Protein AF-0000000086680816 (afdb_homodimer)

Organism: NCBI:txid175570

Structure (mmCIF, N/CA/C/O backbone):
data_AF-0000000086680816-model_v1
#
loop_
_entity.id
_entity.type
_entity.pdbx_description
1 polymer 'Glyoxalase/fosfomycin resistance/dioxygenase domain-containing protein'
#
loop_
_atom_site.group_PDB
_atom_site.id
_atom_site.type_symbol
_atom_site.label_atom_id
_atom_site.label_alt_id
_atom_site.label_comp_id
_atom_site.label_asym_id
_atom_site.label_entity_id
_atom_site.label_seq_id
_atom_site.pdbx_PDB_ins_code
_atom_site.Cartn_x
_atom_site.Cartn_y
_atom_site.Cartn_z
_atom_site.occupancy
_atom_site.B_iso_or_equiv
_atom_site.auth_seq_id
_atom_site.auth_comp_id
_atom_site.auth_asym_id
_atom_site.auth_atom_id
_atom_site.pdbx_PDB_model_num
ATOM 1 N N . MET A 1 1 ? 1.666 5.457 14.242 1 81 1 MET A N 1
ATOM 2 C CA . MET A 1 1 ? 0.583 5.047 13.359 1 81 1 MET A CA 1
ATOM 3 C C . MET A 1 1 ? 0.065 3.664 13.734 1 81 1 MET A C 1
ATOM 5 O O . MET A 1 1 ? 0.836 2.803 14.156 1 81 1 MET A O 1
ATOM 9 N N . LYS A 1 2 ? -1.249 3.51 13.719 1 89 2 LYS A N 1
ATOM 10 C CA . LYS A 1 2 ? -1.861 2.246 14.117 1 89 2 LYS A CA 1
ATOM 11 C C . LYS A 1 2 ? -1.812 1.229 12.984 1 89 2 LYS A C 1
ATOM 13 O O . LYS A 1 2 ? -1.184 0.176 13.109 1 89 2 LYS A O 1
ATOM 18 N N . THR A 1 3 ? -2.514 1.512 11.945 1 94.81 3 THR A N 1
ATOM 19 C CA . THR A 1 3 ? -2.664 0.58 10.836 1 94.81 3 THR A CA 1
ATOM 20 C C . THR A 1 3 ? -2.523 1.305 9.5 1 94.81 3 THR A C 1
ATOM 22 O O . THR A 1 3 ? -2.988 2.438 9.352 1 94.81 3 THR A O 1
ATOM 25 N N . LEU A 1 4 ? -1.84 0.69 8.562 1 97.94 4 LEU A N 1
ATOM 26 C CA . LEU A 1 4 ? -1.872 1.133 7.176 1 97.94 4 LEU A CA 1
ATOM 27 C C . LEU A 1 4 ? -3.037 0.495 6.426 1 97.94 4 LEU A C 1
ATOM 29 O O . LEU A 1 4 ? -3.135 -0.732 6.352 1 97.94 4 LEU A O 1
ATOM 33 N N . TRP A 1 5 ? -3.895 1.325 5.953 1 97.56 5 TRP A N 1
ATOM 34 C CA . TRP A 1 5 ? -5.059 0.868 5.203 1 97.56 5 TRP A CA 1
ATOM 35 C C . TRP A 1 5 ? -4.922 1.209 3.723 1 97.56 5 TRP A C 1
ATOM 37 O O . TRP A 1 5 ? -4.617 2.35 3.367 1 97.56 5 TRP A O 1
ATOM 47 N N . LEU A 1 6 ? -5.125 0.231 2.887 1 97.19 6 LEU A N 1
ATOM 48 C CA . LEU A 1 6 ? -5.141 0.429 1.441 1 97.19 6 LEU A CA 1
ATOM 49 C C . LEU A 1 6 ? -6.508 0.088 0.859 1 97.19 6 LEU A C 1
ATOM 51 O O . LEU A 1 6 ? -6.77 -1.065 0.508 1 97.19 6 LEU A O 1
ATOM 55 N N . PRO A 1 7 ? -7.34 1.068 0.689 1 95.81 7 PRO A N 1
ATOM 56 C CA . PRO A 1 7 ? -8.695 0.822 0.202 1 95.81 7 PRO A CA 1
ATOM 57 C C . PRO A 1 7 ? -8.789 0.822 -1.323 1 95.81 7 PRO A C 1
ATOM 59 O O . PRO A 1 7 ? -8.438 1.815 -1.965 1 95.81 7 PRO A O 1
ATOM 62 N N . TYR A 1 8 ? -9.195 -0.254 -1.895 1 94.38 8 TYR A N 1
ATOM 63 C CA . TYR A 1 8 ? -9.398 -0.385 -3.332 1 94.38 8 TYR A CA 1
ATOM 64 C C . TYR A 1 8 ? -10.883 -0.479 -3.664 1 94.38 8 TYR A C 1
ATOM 66 O O . TYR A 1 8 ? -11.633 -1.19 -2.992 1 94.38 8 TYR A O 1
ATOM 74 N N . VAL A 1 9 ? -11.258 0.235 -4.656 1 93.62 9 VAL A N 1
ATOM 75 C CA . VAL A 1 9 ? -12.594 0.034 -5.227 1 93.62 9 VAL A CA 1
ATOM 76 C C . VAL A 1 9 ? -12.531 -1.033 -6.312 1 93.62 9 VAL A C 1
ATOM 78 O O . VAL A 1 9 ? -11.727 -0.938 -7.242 1 93.62 9 VAL A O 1
ATOM 81 N N . VAL A 1 10 ? -13.352 -2.018 -6.199 1 94.5 10 VAL A N 1
ATOM 82 C CA . VAL A 1 10 ? -13.336 -3.129 -7.145 1 94.5 10 VAL A CA 1
ATOM 83 C C . VAL A 1 10 ? -14.703 -3.258 -7.809 1 94.5 10 VAL A C 1
ATOM 85 O O . VAL A 1 10 ? -15.711 -2.799 -7.266 1 94.5 10 VAL A O 1
ATOM 88 N N . THR A 1 11 ? -14.781 -3.896 -8.984 1 91.75 11 THR A N 1
ATOM 89 C CA . THR A 1 11 ? -16.031 -4.066 -9.711 1 91.75 11 THR A CA 1
ATOM 90 C C . THR A 1 11 ? -16.672 -5.41 -9.375 1 91.75 11 THR A C 1
ATOM 92 O O . THR A 1 11 ? -17.875 -5.602 -9.578 1 91.75 11 THR A O 1
ATOM 95 N N . ASP A 1 12 ? -15.906 -6.352 -8.914 1 94.31 12 ASP A N 1
ATOM 96 C CA . ASP A 1 12 ? -16.344 -7.684 -8.516 1 94.31 12 ASP A CA 1
ATOM 97 C C . ASP A 1 12 ? -15.648 -8.141 -7.238 1 94.31 12 ASP A C 1
ATOM 99 O O . ASP A 1 12 ? -14.539 -8.68 -7.293 1 94.31 12 ASP A O 1
ATOM 103 N N . LEU A 1 13 ? -16.328 -7.988 -6.133 1 96.44 13 LEU A N 1
ATOM 104 C CA . LEU A 1 13 ? -15.727 -8.25 -4.828 1 96.44 13 LEU A CA 1
ATOM 105 C C . LEU A 1 13 ? -15.359 -9.719 -4.68 1 96.44 13 LEU A C 1
ATOM 107 O O . LEU A 1 13 ? -14.289 -10.039 -4.16 1 96.44 13 LEU A O 1
ATOM 111 N N . ALA A 1 14 ? -16.234 -10.586 -5.09 1 97.19 14 ALA A N 1
ATOM 112 C CA . ALA A 1 14 ? -16 -12.023 -4.926 1 97.19 14 ALA A CA 1
ATOM 113 C C . ALA A 1 14 ? -14.719 -12.453 -5.625 1 97.19 14 ALA A C 1
ATOM 115 O O . ALA A 1 14 ? -13.891 -13.156 -5.039 1 97.19 14 ALA A O 1
ATOM 116 N N . THR A 1 15 ? -14.508 -11.992 -6.832 1 97.44 15 THR A N 1
ATOM 117 C CA . THR A 1 15 ? -13.32 -12.344 -7.605 1 97.44 15 THR A CA 1
ATOM 118 C C . THR A 1 15 ? -12.07 -11.719 -6.984 1 97.44 15 THR A C 1
ATOM 120 O O . THR A 1 15 ? -11.039 -12.383 -6.871 1 97.44 15 THR A O 1
ATOM 123 N N . ALA A 1 16 ? -12.211 -10.461 -6.613 1 97.62 16 ALA A N 1
ATOM 124 C CA . ALA A 1 16 ? -11.07 -9.773 -6.012 1 97.62 16 ALA A CA 1
ATOM 125 C C . ALA A 1 16 ? -10.656 -10.438 -4.703 1 97.62 16 ALA A C 1
ATOM 127 O O . ALA A 1 16 ? -9.469 -10.664 -4.469 1 97.62 16 ALA A O 1
ATOM 128 N N . ARG A 1 17 ? -11.617 -10.719 -3.889 1 98.25 17 ARG A N 1
ATOM 129 C CA . ARG A 1 17 ? -11.352 -11.383 -2.615 1 98.25 17 ARG A CA 1
ATOM 130 C C . ARG A 1 17 ? -10.695 -12.742 -2.83 1 98.25 17 ARG A C 1
ATOM 132 O O . ARG A 1 17 ? -9.719 -13.078 -2.154 1 98.25 17 ARG A O 1
ATOM 139 N N . SER A 1 18 ? -11.195 -13.531 -3.734 1 98.25 18 SER A N 1
ATOM 140 C CA . SER A 1 18 ? -10.672 -14.859 -4.027 1 98.25 18 SER A CA 1
ATOM 141 C C . SER A 1 18 ? -9.227 -14.789 -4.504 1 98.25 18 SER A C 1
ATOM 143 O O . SER A 1 18 ? -8.406 -15.648 -4.164 1 98.25 18 SER A O 1
ATOM 145 N N . PHE A 1 19 ? -8.953 -13.789 -5.254 1 98.25 19 PHE A N 1
ATOM 146 C CA . PHE A 1 19 ? -7.582 -13.609 -5.715 1 98.25 19 PHE A CA 1
ATOM 147 C C . PHE A 1 19 ? -6.625 -13.523 -4.531 1 98.25 19 PHE A C 1
ATOM 149 O O . PHE A 1 19 ? -5.617 -14.234 -4.492 1 98.25 19 PHE A O 1
ATOM 156 N N . TYR A 1 20 ? -6.926 -12.672 -3.619 1 98.31 20 TYR A N 1
ATOM 157 C CA . TYR A 1 20 ? -6.008 -12.422 -2.514 1 98.31 20 TYR A CA 1
ATOM 158 C C . TYR A 1 20 ? -6.02 -13.578 -1.521 1 98.31 20 TYR A C 1
ATOM 160 O O . TYR A 1 20 ? -4.98 -13.945 -0.966 1 98.31 20 TYR A O 1
ATOM 168 N N . THR A 1 21 ? -7.211 -14.195 -1.263 1 98.06 21 THR A N 1
ATOM 169 C CA . THR A 1 21 ? -7.293 -15.242 -0.25 1 98.06 21 THR A CA 1
ATOM 170 C C . THR A 1 21 ? -6.801 -16.578 -0.81 1 98.06 21 THR A C 1
ATOM 172 O O . THR A 1 21 ? -5.961 -17.234 -0.2 1 98.06 21 THR A O 1
ATOM 175 N N . ASP A 1 22 ? -7.219 -16.922 -1.985 1 97.12 22 ASP A N 1
ATOM 176 C CA . ASP A 1 22 ? -6.953 -18.25 -2.52 1 97.12 22 ASP A CA 1
ATOM 177 C C . ASP A 1 22 ? -5.598 -18.297 -3.219 1 97.12 22 ASP A C 1
ATOM 179 O O . ASP A 1 22 ? -4.871 -19.297 -3.111 1 97.12 22 ASP A O 1
ATOM 183 N N . HIS A 1 23 ? -5.254 -17.281 -3.938 1 95.62 23 HIS A N 1
ATOM 184 C CA . HIS A 1 23 ? -4.031 -17.312 -4.73 1 95.62 23 HIS A CA 1
ATOM 185 C C . HIS A 1 23 ? -2.85 -16.75 -3.949 1 95.62 23 HIS A C 1
ATOM 187 O O . HIS A 1 23 ? -1.722 -17.234 -4.09 1 95.62 23 HIS A O 1
ATOM 193 N N . ILE A 1 24 ? -3.1 -15.742 -3.211 1 96.12 24 ILE A N 1
ATOM 194 C CA . ILE A 1 24 ? -2.002 -15.102 -2.49 1 96.12 24 ILE A CA 1
ATOM 195 C C . ILE A 1 24 ? -1.938 -15.648 -1.063 1 96.12 24 ILE A C 1
ATOM 197 O O . ILE A 1 24 ? -0.869 -15.672 -0.451 1 96.12 24 ILE A O 1
ATOM 201 N N . GLY A 1 25 ? -3.107 -15.984 -0.486 1 96.38 25 GLY A N 1
ATOM 202 C CA . GLY A 1 25 ? -3.131 -16.609 0.826 1 96.38 25 GLY A CA 1
ATOM 203 C C . GLY A 1 25 ? -3.35 -15.625 1.956 1 96.38 25 GLY A C 1
ATOM 204 O O . GLY A 1 25 ? -2.953 -15.875 3.096 1 96.38 25 GLY A O 1
ATOM 205 N N . LEU A 1 26 ? -3.973 -14.516 1.694 1 97.88 26 LEU A N 1
ATOM 206 C CA . LEU A 1 26 ? -4.262 -13.57 2.764 1 97.88 26 LEU A CA 1
ATOM 207 C C . LEU A 1 26 ? -5.492 -13.992 3.555 1 97.88 26 LEU A C 1
ATOM 209 O O . LEU A 1 26 ? -6.371 -14.672 3.02 1 97.88 26 LEU A O 1
ATOM 213 N N . SER A 1 27 ? -5.508 -13.57 4.801 1 98 27 SER A N 1
ATOM 214 C CA . SER A 1 27 ? -6.66 -13.859 5.648 1 98 27 SER A CA 1
ATOM 215 C C . SER A 1 27 ? -7.645 -12.695 5.648 1 98 27 SER A C 1
ATOM 217 O O . SER A 1 27 ? -7.242 -11.531 5.762 1 98 27 SER A O 1
ATOM 219 N N . GLU A 1 28 ? -8.898 -12.992 5.527 1 98.38 28 GLU A N 1
ATOM 220 C CA . GLU A 1 28 ? -9.938 -11.984 5.707 1 98.38 28 GLU A CA 1
ATOM 221 C C . GLU A 1 28 ? -10.188 -11.711 7.188 1 98.38 28 GLU A C 1
ATOM 223 O O . GLU A 1 28 ? -10.445 -12.633 7.961 1 98.38 28 GLU A O 1
ATOM 228 N N . VAL A 1 29 ? -10.172 -10.477 7.594 1 98.25 29 VAL A N 1
ATOM 229 C CA . VAL A 1 29 ? -10.234 -10.164 9.016 1 98.25 29 VAL A CA 1
ATOM 230 C C . VAL A 1 29 ? -11.516 -9.391 9.32 1 98.25 29 VAL A C 1
ATOM 232 O O . VAL A 1 29 ? -11.891 -9.227 10.484 1 98.25 29 VAL A O 1
ATOM 235 N N . ASP A 1 30 ? -12.195 -8.844 8.336 1 97.5 30 ASP A N 1
ATOM 236 C CA . ASP A 1 30 ? -13.461 -8.125 8.484 1 97.5 30 ASP A CA 1
ATOM 237 C C . ASP A 1 30 ? -14.211 -8.047 7.152 1 97.5 30 ASP A C 1
ATOM 239 O O . ASP A 1 30 ? -13.641 -8.344 6.098 1 97.5 30 ASP A O 1
ATOM 243 N N . GLY A 1 31 ? -15.516 -7.719 7.176 1 97.31 31 GLY A N 1
ATOM 244 C CA . GLY A 1 31 ? -16.344 -7.539 5.996 1 97.31 31 GLY A CA 1
ATOM 245 C C . GLY A 1 31 ? -17.719 -6.977 6.312 1 97.31 31 GLY A C 1
ATOM 246 O O . GLY A 1 31 ? -18.109 -6.887 7.48 1 97.31 31 GLY A O 1
ATOM 247 N N . TRP A 1 32 ? -18.344 -6.539 5.305 1 95.62 32 TRP A N 1
ATOM 248 C CA . TRP A 1 32 ? -19.703 -6.035 5.449 1 95.62 32 TRP A CA 1
ATOM 249 C C . TRP A 1 32 ? -20.469 -6.172 4.145 1 95.62 32 TRP A C 1
ATOM 251 O O . TRP A 1 32 ? -19.875 -6.336 3.076 1 95.62 32 TRP A O 1
ATOM 261 N N . GLU A 1 33 ? -21.766 -6.262 4.219 1 94.25 33 GLU A N 1
ATOM 262 C CA . GLU A 1 33 ? -22.688 -6.258 3.088 1 94.25 33 GLU A CA 1
ATOM 263 C C . GLU A 1 33 ? -23.938 -5.434 3.395 1 94.25 33 GLU A C 1
ATOM 265 O O . GLU A 1 33 ? -24.641 -5.707 4.367 1 94.25 33 GLU A O 1
ATOM 270 N N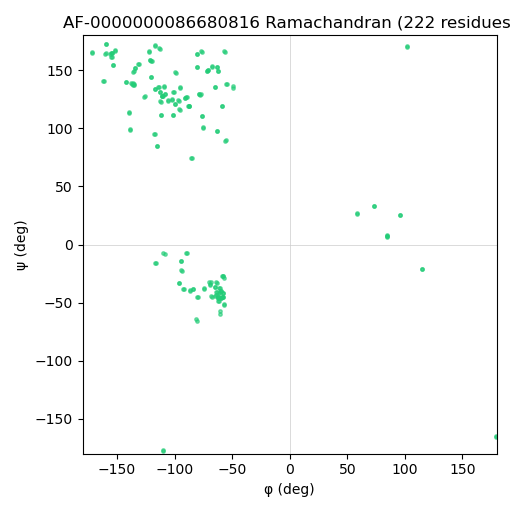 . HIS A 1 34 ? -24.047 -4.402 2.709 1 90.88 34 HIS A N 1
ATOM 271 C CA . HIS A 1 34 ? -25.266 -3.605 2.713 1 90.88 34 HIS A CA 1
ATOM 272 C C . HIS A 1 34 ? -25.844 -3.471 1.307 1 90.88 34 HIS A C 1
ATOM 274 O O . HIS A 1 34 ? -25.172 -3.797 0.323 1 90.88 34 HIS A O 1
ATOM 280 N N . PRO A 1 35 ? -27 -3.057 1.15 1 89.06 35 PRO A N 1
ATOM 281 C CA . PRO A 1 35 ? -27.641 -3.016 -0.169 1 89.06 35 PRO A CA 1
ATOM 282 C C . PRO A 1 35 ? -26.844 -2.191 -1.181 1 89.06 35 PRO A C 1
ATOM 284 O O . PRO A 1 35 ? -26.891 -2.475 -2.381 1 89.06 35 PRO A O 1
ATOM 287 N N . HIS A 1 36 ? -26.109 -1.229 -0.807 1 88.81 36 HIS A N 1
ATOM 288 C CA . HIS A 1 36 ? -25.469 -0.318 -1.754 1 88.81 36 HIS A CA 1
ATOM 289 C C . HIS A 1 36 ? -23.969 -0.546 -1.812 1 88.81 36 HIS A C 1
ATOM 291 O O . HIS A 1 36 ? -23.266 0.052 -2.641 1 88.81 36 H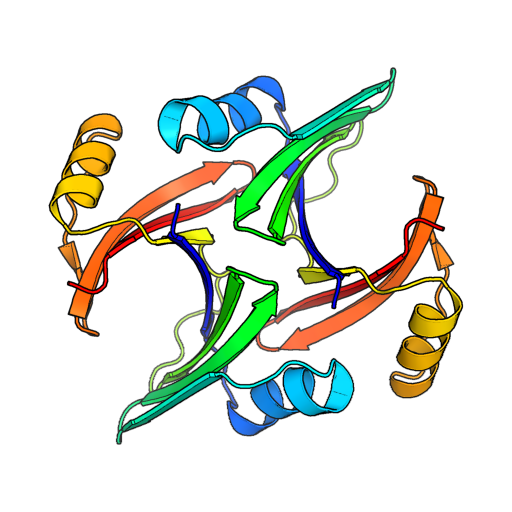IS A O 1
ATOM 297 N N . GLU A 1 37 ? -23.453 -1.387 -0.897 1 93.25 37 GLU A N 1
ATOM 298 C CA . GLU A 1 37 ? -22 -1.57 -0.847 1 93.25 37 GLU A CA 1
ATOM 299 C C . GLU A 1 37 ? -21.625 -2.842 -0.09 1 93.25 37 GLU A C 1
ATOM 301 O O . GLU A 1 37 ? -22.312 -3.223 0.865 1 93.25 37 GLU A O 1
ATOM 306 N N . ARG A 1 38 ? -20.719 -3.508 -0.51 1 95.88 38 ARG A N 1
ATOM 307 C CA . ARG A 1 38 ? -20.094 -4.594 0.246 1 95.88 38 ARG A CA 1
ATOM 308 C C . ARG A 1 38 ? -18.578 -4.48 0.232 1 95.88 38 ARG A C 1
ATOM 310 O O . ARG A 1 38 ? -18.016 -3.807 -0.631 1 95.88 38 ARG A O 1
ATOM 317 N N . GLY A 1 39 ? -17.984 -5.035 1.217 1 96.94 39 GLY A N 1
ATOM 318 C CA . GLY A 1 39 ? -16.547 -4.914 1.319 1 96.94 39 GLY A CA 1
ATOM 319 C C . GLY A 1 39 ? -15.906 -6.047 2.104 1 96.94 39 GLY A C 1
ATOM 320 O O . GLY A 1 39 ? -16.609 -6.832 2.752 1 96.94 39 GLY A O 1
ATOM 321 N N . SER A 1 40 ? -14.656 -6.219 1.937 1 98.25 40 SER A N 1
ATOM 322 C CA . SER A 1 40 ? -13.797 -7.18 2.615 1 98.25 40 SER A CA 1
ATOM 323 C C . SER A 1 40 ? -12.484 -6.535 3.059 1 98.25 40 SER A C 1
ATOM 325 O O . SER A 1 40 ? -11.906 -5.73 2.324 1 98.25 40 SER A O 1
ATOM 327 N N . VAL A 1 41 ? -12.047 -6.84 4.227 1 98.44 41 VAL A N 1
ATOM 328 C CA . VAL A 1 41 ? -10.758 -6.383 4.727 1 98.44 41 VAL A CA 1
ATOM 329 C C . VAL A 1 41 ? -9.812 -7.57 4.883 1 98.44 41 VAL A C 1
ATOM 331 O O . VAL A 1 41 ? -10.117 -8.531 5.594 1 98.44 41 VAL A O 1
ATOM 334 N N . LEU A 1 42 ? -8.703 -7.512 4.254 1 98.56 42 LEU A N 1
ATOM 335 C CA . LEU A 1 42 ? -7.719 -8.586 4.211 1 98.56 42 LEU A CA 1
ATOM 336 C C . LEU A 1 42 ? -6.43 -8.18 4.91 1 98.56 42 LEU A C 1
ATOM 338 O O . LEU A 1 42 ? -5.938 -7.066 4.715 1 98.56 42 LEU A O 1
ATOM 342 N N . ARG A 1 43 ? -5.871 -9.016 5.711 1 98.06 43 ARG A N 1
ATOM 343 C CA . ARG A 1 43 ? -4.586 -8.742 6.348 1 98.06 43 ARG A CA 1
ATOM 344 C C . ARG A 1 43 ? -3.438 -8.922 5.363 1 98.06 43 ARG A C 1
ATOM 346 O O . ARG A 1 43 ? -3.148 -10.039 4.934 1 98.06 43 ARG A O 1
ATOM 353 N N . ALA A 1 44 ? -2.852 -7.871 5.02 1 97.5 44 ALA A N 1
ATOM 354 C CA . ALA A 1 44 ? -1.704 -7.914 4.117 1 97.5 44 ALA A CA 1
ATOM 355 C C . ALA A 1 44 ? -0.415 -8.203 4.879 1 97.5 44 ALA A C 1
ATOM 357 O O . ALA A 1 44 ? 0.481 -8.875 4.371 1 97.5 44 ALA A O 1
ATOM 358 N N . ALA A 1 45 ? -0.266 -7.637 6.074 1 95.81 45 ALA A N 1
ATOM 359 C CA . ALA A 1 45 ? 0.81 -7.797 7.047 1 95.81 45 ALA A CA 1
ATOM 360 C C . ALA A 1 45 ? 0.356 -7.375 8.438 1 95.81 45 ALA A C 1
ATOM 362 O O . ALA A 1 45 ? -0.774 -6.914 8.617 1 95.81 45 ALA A O 1
ATOM 363 N N . GLU A 1 46 ? 1.265 -7.66 9.391 1 93.5 46 GLU A N 1
ATOM 364 C CA . GLU A 1 46 ? 0.94 -7.098 10.695 1 93.5 46 GLU A CA 1
ATOM 365 C C . GLU A 1 46 ? 0.811 -5.578 10.625 1 93.5 46 GLU A C 1
ATOM 367 O O . GLU A 1 46 ? 1.718 -4.895 10.148 1 93.5 46 GLU A O 1
ATOM 372 N N . GLY A 1 47 ? -0.353 -5.078 10.945 1 95.31 47 GLY A N 1
ATOM 373 C CA . GLY A 1 47 ? -0.586 -3.643 10.969 1 95.31 47 GLY A CA 1
ATOM 374 C C . GLY A 1 47 ? -0.947 -3.072 9.609 1 95.31 47 GLY A C 1
ATOM 375 O O . GLY A 1 47 ? -0.969 -1.854 9.43 1 95.31 47 GLY A O 1
ATOM 376 N N . ALA A 1 48 ? -1.181 -3.859 8.617 1 97.62 48 ALA A N 1
ATOM 377 C CA . ALA A 1 48 ? -1.551 -3.377 7.289 1 97.62 48 ALA A CA 1
ATOM 378 C C . ALA A 1 48 ? -2.684 -4.211 6.699 1 97.62 48 ALA A C 1
ATOM 380 O O . ALA A 1 48 ? -2.658 -5.441 6.766 1 97.62 48 ALA A O 1
ATOM 381 N N . VAL A 1 49 ? -3.621 -3.49 6.074 1 97.88 49 VAL A N 1
ATOM 382 C CA . VAL A 1 49 ? -4.754 -4.203 5.492 1 97.88 49 VAL A CA 1
ATOM 383 C C . VAL A 1 49 ? -5.051 -3.658 4.098 1 97.88 49 VAL A C 1
ATOM 385 O O . VAL A 1 49 ? -4.773 -2.49 3.811 1 97.88 49 VAL A O 1
ATOM 388 N N . ILE A 1 50 ? -5.531 -4.539 3.291 1 98 50 ILE A N 1
ATOM 389 C CA . ILE A 1 50 ? -6.164 -4.195 2.021 1 98 50 ILE A CA 1
ATOM 390 C C . ILE A 1 50 ? -7.68 -4.215 2.178 1 98 50 ILE A C 1
ATOM 392 O O . ILE A 1 50 ? -8.258 -5.215 2.613 1 98 50 ILE A O 1
ATOM 396 N N . GLU A 1 51 ? -8.273 -3.135 1.921 1 97.31 51 GLU A N 1
ATOM 397 C CA . GLU A 1 51 ? -9.734 -3.066 1.91 1 97.31 51 GLU A CA 1
ATOM 398 C C . GLU A 1 51 ? -10.273 -3.076 0.484 1 97.31 51 GLU A C 1
ATOM 400 O O . GLU A 1 51 ? -9.859 -2.27 -0.35 1 97.31 51 GLU A O 1
ATOM 405 N N . LEU A 1 52 ? -11.141 -4 0.209 1 96.69 52 LEU A N 1
ATOM 406 C CA . LEU A 1 52 ? -11.828 -4.105 -1.071 1 96.69 52 LEU A CA 1
ATOM 407 C C . LEU A 1 52 ? -13.281 -3.656 -0.941 1 96.69 52 LEU A C 1
ATOM 409 O O . LEU A 1 52 ? -14.016 -4.156 -0.086 1 96.69 52 LEU A O 1
ATOM 413 N N . VAL A 1 53 ? -13.695 -2.719 -1.717 1 95.12 53 VAL A N 1
ATOM 414 C CA . VAL A 1 53 ? -15.039 -2.174 -1.62 1 95.12 53 VAL A CA 1
ATOM 415 C C . VAL A 1 53 ? -15.727 -2.236 -2.984 1 95.12 53 VAL A C 1
ATOM 417 O O . VAL A 1 53 ? -15.172 -1.782 -3.986 1 95.12 53 VAL A O 1
ATOM 420 N N . GLU A 1 54 ? -16.828 -2.781 -3.053 1 94 54 GLU A N 1
ATOM 421 C CA . GLU A 1 54 ? -17.688 -2.811 -4.234 1 94 54 GLU A CA 1
ATOM 422 C C . GLU A 1 54 ? -18.953 -1.976 -4.02 1 94 54 GLU A C 1
ATOM 424 O O . GLU A 1 54 ? -19.734 -2.258 -3.121 1 94 54 GLU A O 1
ATOM 429 N N . GLY A 1 55 ? -19.016 -0.915 -4.73 1 87.38 55 GLY A N 1
ATOM 430 C CA . GLY A 1 55 ? -20.188 -0.06 -4.629 1 87.38 55 GLY A CA 1
ATOM 431 C C . GLY A 1 55 ? -21.016 -0.033 -5.898 1 87.38 55 GLY A C 1
ATOM 432 O O . GLY A 1 55 ? -20.641 -0.642 -6.902 1 87.38 55 GLY A O 1
ATOM 433 N N . ILE A 1 56 ? -22.156 0.496 -5.816 1 68.38 56 ILE A N 1
ATOM 434 C CA . ILE A 1 56 ? -23.094 0.603 -6.93 1 68.38 56 ILE A CA 1
ATOM 435 C C . ILE A 1 56 ? -22.562 1.591 -7.961 1 68.38 56 ILE A C 1
ATOM 437 O O . ILE A 1 56 ? -22.812 1.445 -9.156 1 68.38 56 ILE A O 1
ATOM 441 N N . GLN A 1 57 ? -21.859 2.641 -7.57 1 59.94 57 GLN A N 1
ATOM 442 C CA . GLN A 1 57 ? -21.328 3.557 -8.57 1 59.94 57 GLN A CA 1
ATOM 443 C C . GLN A 1 57 ? -19.797 3.549 -8.57 1 59.94 57 GLN A C 1
ATOM 445 O O . GLN A 1 57 ? -19.172 4.297 -7.812 1 59.94 57 GLN A O 1
ATOM 450 N N . PRO A 1 58 ? -19.297 2.549 -9.336 1 56.31 58 PRO A N 1
ATOM 451 C CA . PRO A 1 58 ? -17.828 2.482 -9.289 1 56.31 58 PRO A CA 1
ATOM 452 C C . PRO A 1 58 ? -17.172 3.738 -9.852 1 56.31 58 PRO A C 1
ATOM 454 O O . PRO A 1 58 ? -17.609 4.273 -10.875 1 56.31 58 PRO A O 1
ATOM 457 N N . GLY A 1 59 ? -16.75 4.719 -9.062 1 53.47 59 GLY A N 1
ATOM 458 C CA . GLY A 1 59 ? -15.953 5.801 -9.625 1 53.47 59 GLY A CA 1
ATOM 459 C C . GLY A 1 59 ? -14.703 5.32 -10.336 1 53.47 59 GLY A C 1
ATOM 460 O O . GLY A 1 59 ? -14.43 4.121 -10.383 1 53.47 59 GLY A O 1
ATOM 461 N N . PRO A 1 60 ? -14.086 6.223 -11.133 1 54.91 60 PRO A N 1
ATOM 462 C CA . PRO A 1 60 ? -12.875 5.848 -11.867 1 54.91 60 PRO A CA 1
ATOM 463 C C . PRO A 1 60 ? -11.828 5.176 -10.977 1 54.91 60 PRO A C 1
ATOM 465 O O . PRO A 1 60 ? -11.758 5.457 -9.781 1 54.91 60 PRO A O 1
ATOM 468 N N . ALA A 1 61 ? -11.312 4.141 -11.492 1 62.28 61 ALA A N 1
ATOM 469 C CA . ALA A 1 61 ? -10.242 3.4 -10.828 1 62.28 61 ALA A CA 1
ATOM 470 C C . ALA A 1 61 ? -9.062 4.312 -10.5 1 62.28 61 ALA A C 1
ATOM 472 O O . ALA A 1 61 ? -8.492 4.941 -11.398 1 62.28 61 ALA A O 1
ATOM 473 N N . ARG A 1 62 ? -9.016 4.918 -9.414 1 72.62 62 ARG A N 1
ATOM 474 C CA . ARG A 1 62 ? -7.816 5.625 -8.977 1 72.62 62 ARG A CA 1
ATOM 475 C C . ARG A 1 62 ? -7.023 4.785 -7.977 1 72.62 62 ARG A C 1
ATOM 477 O O . ARG A 1 62 ? -7.582 3.926 -7.297 1 72.62 62 ARG A O 1
ATOM 484 N N . PRO A 1 63 ? -5.738 4.977 -8.023 1 86.56 63 PRO A N 1
ATOM 485 C CA . PRO A 1 63 ? -4.965 4.285 -6.996 1 86.56 63 PRO A CA 1
ATOM 486 C C . PRO A 1 63 ? -5.445 4.605 -5.582 1 86.56 63 PRO A C 1
ATOM 488 O O . PRO A 1 63 ? -5.859 5.734 -5.309 1 86.56 63 PRO A O 1
ATOM 491 N N . PRO A 1 64 ? -5.484 3.621 -4.84 1 91.88 64 PRO A N 1
ATOM 492 C CA . PRO A 1 64 ? -5.918 3.875 -3.463 1 91.88 64 PRO A CA 1
ATOM 493 C C . PRO A 1 64 ? -4.977 4.809 -2.709 1 91.88 64 PRO A C 1
ATOM 495 O O . PRO A 1 64 ? -3.771 4.82 -2.973 1 91.88 64 PRO A O 1
ATOM 498 N N . PRO A 1 65 ? -5.531 5.559 -1.801 1 95.81 65 PRO A N 1
ATOM 499 C CA . PRO A 1 65 ? -4.641 6.309 -0.909 1 95.81 65 PRO A CA 1
ATOM 500 C C . PRO A 1 65 ? -3.854 5.402 0.035 1 95.81 65 PRO A C 1
ATOM 502 O O . PRO A 1 65 ? -4.285 4.285 0.33 1 95.81 65 PRO A O 1
ATOM 505 N N . LEU A 1 66 ? -2.682 5.891 0.458 1 97.62 66 LEU A N 1
ATOM 506 C CA . LEU A 1 66 ? -2.037 5.406 1.674 1 97.62 66 LEU A CA 1
ATOM 507 C C . LEU A 1 66 ? -2.727 5.961 2.914 1 97.62 66 LEU A C 1
ATOM 509 O O . LEU A 1 66 ? -2.484 7.105 3.305 1 97.62 66 LEU A O 1
ATOM 513 N N . ALA A 1 67 ? -3.535 5.176 3.51 1 98.06 67 ALA A N 1
ATOM 514 C CA . ALA A 1 67 ? -4.352 5.684 4.609 1 98.06 67 ALA A CA 1
ATOM 515 C C . ALA A 1 67 ? -3.771 5.27 5.961 1 98.06 67 ALA A C 1
ATOM 517 O O . ALA A 1 67 ? -3.809 4.09 6.32 1 98.06 67 ALA A O 1
ATOM 518 N N . PHE A 1 68 ? -3.275 6.203 6.68 1 98.44 68 PHE A N 1
ATOM 519 C CA . PHE A 1 68 ? -2.693 5.965 7.996 1 98.44 68 PHE A CA 1
ATOM 520 C C . PHE A 1 68 ? -3.715 6.227 9.094 1 98.44 68 PHE A C 1
ATOM 522 O O . PHE A 1 68 ? -4.172 7.355 9.266 1 98.44 68 PHE A O 1
ATOM 529 N N . GLU A 1 69 ? -4.031 5.219 9.781 1 97.81 69 GLU A N 1
ATOM 530 C CA . GLU A 1 69 ? -4.934 5.367 10.922 1 97.81 69 GLU A CA 1
ATOM 531 C C . GLU A 1 69 ? -4.199 5.926 12.141 1 97.81 69 GLU A C 1
ATOM 533 O O . GLU A 1 69 ? -3.127 5.438 12.5 1 97.81 69 GLU A O 1
ATOM 538 N N . VAL A 1 70 ? -4.773 6.961 12.711 1 97.31 70 VAL A N 1
ATOM 539 C CA . VAL A 1 70 ? -4.18 7.551 13.906 1 97.31 70 VAL A CA 1
ATOM 540 C C . VAL A 1 70 ? -5.145 7.414 15.086 1 97.31 70 VAL A C 1
ATOM 542 O O . VAL A 1 70 ? -6.273 6.953 14.914 1 97.31 70 VAL A O 1
ATOM 545 N N . ASP A 1 71 ? -4.641 7.742 16.25 1 95.12 71 ASP A N 1
ATOM 546 C CA . ASP A 1 71 ? -5.359 7.438 17.484 1 95.12 71 ASP A CA 1
ATOM 547 C C . ASP A 1 71 ? -6.371 8.531 17.812 1 95.12 71 ASP A C 1
ATOM 549 O O . ASP A 1 71 ? -6.145 9.344 18.719 1 95.12 71 ASP A O 1
ATOM 553 N N . GLY A 1 72 ? -7.477 8.617 17.141 1 97 72 GLY A N 1
ATOM 554 C CA . GLY A 1 72 ? -8.594 9.477 17.5 1 97 72 GLY A CA 1
ATOM 555 C C . GLY A 1 72 ? -8.656 10.75 16.672 1 97 72 GLY A C 1
ATOM 556 O O . GLY A 1 72 ? -7.695 11.094 15.977 1 97 72 GLY A O 1
ATOM 557 N N . GLU A 1 73 ? -9.75 11.469 16.812 1 97.69 73 GLU A N 1
ATOM 558 C CA . GLU A 1 73 ? -10.023 12.672 16.031 1 97.69 73 GLU A CA 1
ATOM 559 C C . GLU A 1 73 ? -9.07 13.805 16.406 1 97.69 73 GLU A C 1
ATOM 561 O O . GLU A 1 73 ? -8.711 14.625 15.562 1 97.69 73 GLU A O 1
ATOM 566 N N . SER A 1 74 ? -8.656 13.836 17.688 1 97.75 74 SER A N 1
ATOM 567 C CA . SER A 1 74 ? -7.719 14.867 18.109 1 97.75 74 SER A CA 1
ATOM 568 C C . SER A 1 74 ? -6.402 14.766 17.344 1 97.75 74 SER A C 1
ATOM 570 O O . SER A 1 74 ? -5.832 15.781 16.953 1 97.75 74 SER A O 1
ATOM 572 N N . ALA A 1 75 ? -5.926 13.57 17.156 1 97.69 75 ALA A N 1
ATOM 573 C CA . ALA A 1 75 ? -4.703 13.367 16.375 1 97.69 75 ALA A CA 1
ATOM 574 C C . ALA A 1 75 ? -4.895 13.805 14.93 1 97.69 75 ALA A C 1
ATOM 576 O O . ALA A 1 75 ? -4.02 14.445 14.352 1 97.69 75 ALA A O 1
ATOM 577 N N . VAL A 1 76 ? -6.062 13.484 14.383 1 98.38 76 VAL A N 1
ATOM 578 C CA . VAL A 1 76 ? -6.375 13.891 13.023 1 98.38 76 VAL A CA 1
ATOM 579 C C . VAL A 1 76 ? -6.305 15.414 12.906 1 98.38 76 VAL A C 1
ATOM 581 O O . VAL A 1 76 ? -5.688 15.945 11.984 1 98.38 76 VAL A O 1
ATOM 584 N N . ASN A 1 77 ? -6.883 16.062 13.875 1 98.12 77 ASN A N 1
ATOM 585 C CA . ASN A 1 77 ? -6.918 17.516 13.859 1 98.12 77 ASN A CA 1
ATOM 586 C C . ASN A 1 77 ? -5.52 18.125 13.977 1 98.12 77 ASN A C 1
ATOM 588 O O . ASN A 1 77 ? -5.223 19.141 13.359 1 98.12 77 ASN A O 1
ATOM 592 N N . THR A 1 78 ? -4.703 17.516 14.734 1 97.81 78 THR A N 1
ATOM 593 C CA . THR A 1 78 ? -3.326 17.969 14.867 1 97.81 78 THR A CA 1
ATOM 594 C C . THR A 1 78 ? -2.602 17.906 13.523 1 97.81 78 THR A C 1
ATOM 596 O O . THR A 1 78 ? -1.97 18.875 13.109 1 97.81 78 THR A O 1
ATOM 599 N N . PHE A 1 79 ? -2.727 16.797 12.867 1 97.81 79 PHE A N 1
ATOM 600 C CA . PHE A 1 79 ? -2.117 16.641 11.547 1 97.81 79 PHE A CA 1
ATOM 601 C C . PHE A 1 79 ? -2.701 17.641 10.562 1 97.81 79 PHE A C 1
ATOM 603 O O . PHE A 1 79 ? -1.965 18.266 9.789 1 97.81 79 PHE A O 1
ATOM 610 N N . ALA A 1 80 ? -4.02 17.766 10.594 1 98.25 80 ALA A N 1
ATOM 611 C CA . ALA A 1 80 ? -4.699 18.672 9.672 1 98.25 80 ALA A CA 1
ATOM 612 C C . ALA A 1 80 ? -4.188 20.094 9.82 1 98.25 80 ALA A C 1
ATOM 614 O O . ALA A 1 80 ? -4.004 20.812 8.828 1 98.25 80 ALA A O 1
ATOM 615 N N . GLY A 1 81 ? -4.008 20.469 11.078 1 97.62 81 GLY A N 1
ATOM 616 C CA . GLY A 1 81 ? -3.438 21.781 11.336 1 97.62 81 GLY A CA 1
ATOM 617 C C . GLY A 1 81 ? -2.057 21.953 10.734 1 97.62 81 GLY A C 1
ATOM 618 O O . GLY A 1 81 ? -1.751 23.016 10.18 1 97.62 81 GLY A O 1
ATOM 619 N N . ARG A 1 82 ? -1.226 20.953 10.797 1 96.44 82 ARG A N 1
ATOM 620 C CA . ARG A 1 82 ? 0.122 21 10.234 1 96.44 82 ARG A CA 1
ATOM 621 C C . ARG A 1 82 ? 0.081 21.156 8.719 1 96.44 82 ARG A C 1
ATOM 623 O O . ARG A 1 82 ? 0.95 21.812 8.141 1 96.44 82 ARG A O 1
ATOM 630 N N . PHE A 1 83 ? -0.933 20.594 8.109 1 97.12 83 PHE A N 1
ATOM 631 C CA . PHE A 1 83 ? -1.021 20.594 6.652 1 97.12 83 PHE A CA 1
ATOM 632 C C . PHE A 1 83 ? -1.854 21.781 6.16 1 97.12 83 PHE A C 1
ATOM 634 O O . PHE A 1 83 ? -1.875 22.062 4.961 1 97.12 83 PHE A O 1
ATOM 641 N N . GLY A 1 84 ? -2.543 22.359 7.09 1 97.69 84 GLY A N 1
ATOM 642 C CA . GLY A 1 84 ? -3.4 23.484 6.727 1 97.69 84 GLY A CA 1
ATOM 643 C C . GLY A 1 84 ? -4.645 23.047 5.969 1 97.69 84 GLY A C 1
ATOM 644 O O . GLY A 1 84 ? -5.062 23.719 5.023 1 97.69 84 GLY A O 1
ATOM 645 N N . VAL A 1 85 ? -5.188 21.938 6.23 1 97.94 85 VAL A N 1
ATOM 646 C CA . VAL A 1 85 ? -6.375 21.406 5.57 1 97.94 85 VAL A CA 1
ATOM 647 C C . VAL A 1 85 ? -7.48 21.172 6.598 1 97.94 85 VAL A C 1
ATOM 649 O O . VAL A 1 85 ? -7.211 21.062 7.793 1 97.94 85 VAL A O 1
ATOM 652 N N . ALA A 1 86 ? -8.734 21.125 6.195 1 97.88 86 ALA A N 1
ATOM 653 C CA . ALA A 1 86 ? -9.867 20.828 7.059 1 97.88 86 ALA A CA 1
ATOM 654 C C . ALA A 1 86 ? -10.258 19.344 6.961 1 97.88 86 ALA A C 1
ATOM 656 O O . ALA A 1 86 ? -10.531 18.844 5.867 1 97.88 86 ALA A O 1
ATOM 657 N N . PRO A 1 87 ? -10.281 18.703 8.094 1 98.44 87 PRO A N 1
ATOM 658 C CA . PRO A 1 87 ? -10.773 17.328 8.07 1 98.44 87 PRO A CA 1
ATOM 659 C C . PRO A 1 87 ? -12.297 17.25 7.98 1 98.44 87 PRO A C 1
ATOM 661 O O . PRO A 1 87 ? -12.984 18.25 8.141 1 98.44 87 PRO A O 1
ATOM 664 N N . HIS A 1 88 ? -12.781 16.094 7.676 1 98.25 88 HIS A N 1
ATOM 665 C CA . HIS A 1 88 ? -14.219 15.867 7.586 1 98.25 88 HIS A CA 1
ATOM 666 C C . HIS A 1 88 ? -14.57 14.422 7.906 1 98.25 88 HIS A C 1
ATOM 668 O O . HIS A 1 88 ? -13.68 13.57 8.023 1 98.25 88 HIS A O 1
ATOM 674 N N . ARG A 1 89 ? -15.859 14.156 8.109 1 97.38 89 ARG A N 1
ATOM 675 C CA . ARG A 1 89 ? -16.375 12.812 8.305 1 97.38 89 ARG A CA 1
ATOM 676 C C . ARG A 1 89 ? -16.781 12.18 6.984 1 97.38 89 ARG A C 1
ATOM 678 O O . ARG A 1 89 ? -17.578 12.758 6.238 1 97.38 89 ARG A O 1
ATOM 685 N N . TYR A 1 90 ? -16.297 11.031 6.672 1 93.19 90 TYR A N 1
ATOM 686 C CA . TYR A 1 90 ? -16.641 10.312 5.449 1 93.19 90 TYR A CA 1
ATOM 687 C C . TYR A 1 90 ? -17.969 9.578 5.59 1 93.19 90 TYR A C 1
ATOM 689 O O . TYR A 1 90 ? -18.453 9.367 6.707 1 93.19 90 TYR A O 1
ATOM 697 N N . PRO A 1 91 ? -18.562 9.156 4.531 1 84.31 91 PRO A N 1
ATOM 698 C CA . PRO A 1 91 ? -19.875 8.523 4.57 1 84.31 91 PRO A CA 1
ATOM 699 C C . PRO A 1 91 ? -19.906 7.277 5.453 1 84.31 91 PRO A C 1
ATOM 701 O O . PRO A 1 91 ? -20.922 6.98 6.078 1 84.31 91 PRO A O 1
ATOM 704 N N . ARG A 1 92 ? -18.844 6.652 5.609 1 84.62 92 ARG A N 1
ATOM 705 C CA . ARG A 1 92 ? -18.828 5.418 6.387 1 84.62 92 ARG A CA 1
ATOM 706 C C . ARG A 1 92 ? -18.562 5.699 7.859 1 84.62 92 ARG A C 1
ATOM 708 O O . ARG A 1 92 ? -18.484 4.773 8.672 1 84.62 92 ARG A O 1
ATOM 715 N N . GLY A 1 93 ? -18.25 6.938 8.164 1 91.62 93 GLY A N 1
ATOM 716 C CA . GLY A 1 93 ? -18.188 7.324 9.562 1 91.62 93 GLY A CA 1
ATOM 717 C C . GLY A 1 93 ? -16.781 7.707 10.008 1 91.62 93 GLY A C 1
ATOM 718 O O . GLY A 1 93 ? -16.609 8.375 11.031 1 91.62 93 GLY A O 1
ATOM 719 N N . HIS A 1 94 ? -15.781 7.297 9.336 1 95.12 94 HIS A N 1
ATOM 720 C CA . HIS A 1 94 ? -14.422 7.641 9.742 1 95.12 94 HIS A CA 1
ATOM 721 C C . HIS A 1 94 ? -14.133 9.117 9.5 1 95.12 94 HIS A C 1
ATOM 723 O O . HIS A 1 94 ? -14.766 9.75 8.656 1 95.12 94 HIS A O 1
ATOM 729 N N . TYR A 1 95 ? -13.281 9.695 10.297 1 98.25 95 TYR A N 1
ATOM 730 C CA . TYR A 1 95 ? -12.906 11.109 10.297 1 98.25 95 TYR A CA 1
ATOM 731 C C . TYR A 1 95 ? -11.469 11.289 9.82 1 98.25 95 TYR A C 1
ATOM 733 O O . TYR A 1 95 ? -10.562 10.578 10.258 1 98.25 95 TYR A O 1
ATOM 741 N N . GLY A 1 96 ? -11.32 12.148 8.852 1 98.5 96 GLY A N 1
ATOM 742 C CA . GLY A 1 96 ? -9.961 12.305 8.352 1 98.5 96 GLY A CA 1
ATOM 743 C C . GLY A 1 96 ? -9.859 13.305 7.219 1 98.5 96 GLY A C 1
ATOM 744 O O . GLY A 1 96 ? -10.734 14.156 7.055 1 98.5 96 GLY A O 1
ATOM 745 N N . PHE A 1 97 ? -8.719 13.328 6.465 1 98.38 97 PHE A N 1
ATOM 746 C CA . PHE A 1 97 ? -8.445 14.18 5.312 1 98.38 97 PHE A CA 1
ATOM 747 C C . PHE A 1 97 ? -7.398 13.539 4.406 1 98.38 97 PHE A C 1
ATOM 749 O O . PHE A 1 97 ? -6.734 12.57 4.797 1 98.38 97 PHE A O 1
ATOM 756 N N . GLU A 1 98 ? -7.328 14.062 3.23 1 98.06 98 GLU A N 1
ATOM 757 C CA . GLU A 1 98 ? -6.34 13.609 2.254 1 98.06 98 GLU A CA 1
ATOM 758 C C . GLU A 1 98 ? -5.43 14.75 1.818 1 98.06 98 GLU A C 1
ATOM 760 O O . GLU A 1 98 ? -5.867 15.898 1.733 1 98.06 98 GLU A O 1
ATOM 765 N N . VAL A 1 99 ? -4.176 14.445 1.59 1 97.81 99 VAL A N 1
ATOM 766 C CA . VAL A 1 99 ? -3.213 15.383 1.019 1 97.81 99 VAL A CA 1
ATOM 767 C C . VAL A 1 99 ? -2.408 14.688 -0.079 1 97.81 99 VAL A C 1
ATOM 769 O O . VAL A 1 99 ? -2.27 13.461 -0.076 1 97.81 99 VAL A O 1
ATOM 772 N N . PRO A 1 100 ? -1.917 15.461 -1.08 1 96.25 100 PRO A N 1
ATOM 773 C CA . PRO A 1 100 ? -0.991 14.859 -2.041 1 96.25 100 PRO A CA 1
ATOM 774 C C . PRO A 1 100 ? 0.325 14.422 -1.4 1 96.25 100 PRO A C 1
ATOM 776 O O . PRO A 1 100 ? 0.878 15.148 -0.568 1 96.25 100 PRO A O 1
ATOM 779 N N . GLY A 1 101 ? 0.771 13.234 -1.751 1 95.25 101 GLY A N 1
ATOM 780 C CA . GLY A 1 101 ? 2.062 12.719 -1.321 1 95.25 101 GLY A CA 1
ATOM 781 C C . GLY A 1 101 ? 3.072 12.625 -2.449 1 95.25 101 GLY A C 1
ATOM 782 O O . GLY A 1 101 ? 2.787 13.023 -3.58 1 95.25 101 GLY A O 1
ATOM 783 N N . PRO A 1 102 ? 4.148 12.156 -2.152 1 92.62 102 PRO A N 1
ATOM 784 C CA . PRO A 1 102 ? 5.195 12 -3.164 1 92.62 102 PRO A CA 1
ATOM 785 C C . PRO A 1 102 ? 4.809 11.031 -4.277 1 92.62 102 PRO A C 1
ATOM 787 O O . PRO A 1 102 ? 3.955 10.164 -4.074 1 92.62 102 PRO A O 1
ATOM 790 N N . ALA A 1 103 ? 5.395 11.25 -5.465 1 88.69 103 ALA A N 1
ATOM 791 C CA . ALA A 1 103 ? 5.266 10.352 -6.609 1 88.69 103 ALA A CA 1
ATOM 792 C C . ALA A 1 103 ? 3.803 10.18 -7.008 1 88.69 103 ALA A C 1
ATOM 794 O O . ALA A 1 103 ? 3.393 9.102 -7.438 1 88.69 103 ALA A O 1
ATOM 795 N N . GLY A 1 104 ? 3.008 11.18 -6.695 1 89.94 104 GLY A N 1
ATOM 796 C CA . GLY A 1 104 ? 1.615 11.133 -7.113 1 89.94 104 GLY A CA 1
ATOM 797 C C . GLY A 1 104 ? 0.728 10.359 -6.16 1 89.94 104 GLY A C 1
ATOM 798 O O . GLY A 1 104 ? -0.462 10.172 -6.422 1 89.94 104 GLY A O 1
ATOM 799 N N . ALA A 1 105 ? 1.244 9.992 -5.129 1 93.06 105 ALA A N 1
ATOM 800 C CA . ALA A 1 105 ? 0.45 9.281 -4.133 1 93.06 105 ALA A CA 1
ATOM 801 C C . ALA A 1 105 ? -0.537 10.219 -3.441 1 93.06 105 ALA A C 1
ATOM 803 O O . ALA A 1 105 ? -0.323 11.43 -3.398 1 93.06 105 ALA A O 1
ATOM 804 N N . THR A 1 106 ? -1.646 9.641 -3.057 1 96 106 THR A N 1
ATOM 805 C CA . THR A 1 106 ? -2.533 10.289 -2.102 1 96 106 THR A CA 1
ATOM 806 C C . THR A 1 106 ? -2.342 9.711 -0.703 1 96 106 THR A C 1
ATOM 808 O O . THR A 1 106 ? -2.256 8.492 -0.538 1 96 106 THR A O 1
ATOM 811 N N . VAL A 1 107 ? -2.197 10.586 0.223 1 97.94 107 VAL A N 1
ATOM 812 C CA . VAL A 1 107 ? -2.041 10.156 1.607 1 97.94 107 VAL A CA 1
ATOM 813 C C . VAL A 1 107 ? -3.262 10.57 2.422 1 97.94 107 VAL A C 1
ATOM 815 O O . VAL A 1 107 ? -3.711 11.719 2.332 1 97.94 107 VAL A O 1
ATOM 818 N N . MET A 1 108 ? -3.768 9.633 3.152 1 98.5 108 MET A N 1
ATOM 819 C CA . MET A 1 108 ? -4.898 9.922 4.031 1 98.5 108 MET A CA 1
ATOM 820 C C . MET A 1 108 ? -4.52 9.711 5.492 1 98.5 108 MET A C 1
ATOM 822 O O . MET A 1 108 ? -3.857 8.727 5.832 1 98.5 108 MET A O 1
ATOM 826 N N . ILE A 1 109 ? -4.883 10.641 6.316 1 98.56 109 ILE A N 1
ATOM 827 C CA . ILE A 1 109 ? -4.805 10.508 7.766 1 98.56 109 ILE A CA 1
ATOM 828 C C . ILE A 1 109 ? -6.215 10.43 8.352 1 98.56 109 ILE A C 1
ATOM 830 O O . ILE A 1 109 ? -7.059 11.281 8.062 1 98.56 109 ILE A O 1
ATOM 834 N N . TRP A 1 110 ? -6.418 9.383 9.172 1 98.44 110 TRP A N 1
ATOM 835 C CA . TRP A 1 110 ? -7.812 9.188 9.547 1 98.44 110 TRP A CA 1
ATOM 836 C C . TRP A 1 110 ? -7.914 8.453 10.883 1 98.44 110 TRP A C 1
ATOM 838 O O . TRP A 1 110 ? -6.918 7.945 11.398 1 98.44 110 TRP A O 1
ATOM 848 N N . SER A 1 111 ? -9.164 8.516 11.469 1 98.12 111 SER A N 1
ATOM 849 C CA . SER A 1 111 ? -9.516 7.746 12.656 1 98.12 111 SER A CA 1
ATOM 850 C C . SER A 1 111 ? -10.953 7.234 12.578 1 98.12 111 SER A C 1
ATOM 852 O O . SER A 1 111 ? -11.797 7.84 11.922 1 98.12 111 SER A O 1
ATOM 854 N N . GLU A 1 112 ? -11.281 5.965 13.016 1 90.5 112 GLU A N 1
ATOM 855 C CA . GLU A 1 112 ? -12.641 5.441 13.094 1 90.5 112 GLU A CA 1
ATOM 856 C C . GLU A 1 112 ? -13.5 6.273 14.039 1 90.5 112 GLU A C 1
ATOM 858 O O . GLU A 1 112 ? -14.656 6.574 13.734 1 90.5 112 GLU A O 1
ATOM 863 N N . ARG A 1 113 ? -13.289 6.473 15.281 1 78.12 113 ARG A N 1
ATOM 864 C CA . ARG A 1 113 ? -13.977 7.27 16.297 1 78.12 11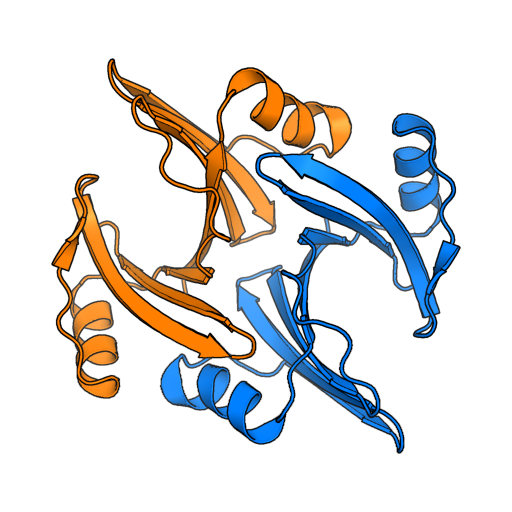3 ARG A CA 1
ATOM 865 C C . ARG A 1 113 ? -13 7.816 17.328 1 78.12 113 ARG A C 1
ATOM 867 O O . ARG A 1 113 ? -11.938 7.234 17.547 1 78.12 113 ARG A O 1
ATOM 874 N N . MET B 1 1 ? 2.895 -14.25 5.004 1 80.56 1 MET B N 1
ATOM 875 C CA . MET B 1 1 ? 3.621 -13.148 4.395 1 80.56 1 MET B CA 1
ATOM 876 C C . MET B 1 1 ? 4.453 -12.398 5.434 1 80.56 1 MET B C 1
ATOM 878 O O . MET B 1 1 ? 4.031 -12.258 6.582 1 80.56 1 MET B O 1
ATOM 882 N N . LYS B 1 2 ? 5.699 -12.055 5.07 1 88.81 2 LYS B N 1
ATOM 883 C CA . LYS B 1 2 ? 6.609 -11.406 6.008 1 88.81 2 LYS B CA 1
ATOM 884 C C . LYS B 1 2 ? 6.332 -9.906 6.094 1 88.81 2 LYS B C 1
ATOM 886 O O . LYS B 1 2 ? 5.996 -9.391 7.16 1 88.81 2 LYS B O 1
ATOM 891 N N . THR B 1 3 ? 6.535 -9.25 5.023 1 94.75 3 THR B N 1
ATOM 892 C CA . THR B 1 3 ? 6.434 -7.793 4.984 1 94.75 3 THR B CA 1
ATOM 893 C C . THR B 1 3 ? 5.711 -7.332 3.723 1 94.75 3 THR B C 1
ATOM 895 O O . THR B 1 3 ? 5.906 -7.902 2.648 1 94.75 3 THR B O 1
ATOM 898 N N . LEU B 1 4 ? 4.855 -6.352 3.855 1 97.94 4 LEU B N 1
ATOM 899 C CA . LEU B 1 4 ? 4.312 -5.641 2.703 1 97.94 4 LEU B CA 1
ATOM 900 C C . LEU B 1 4 ? 5.223 -4.484 2.305 1 97.94 4 LEU B C 1
ATOM 902 O O . LEU B 1 4 ? 5.484 -3.588 3.111 1 97.94 4 LEU B O 1
ATOM 906 N N . TRP B 1 5 ? 5.707 -4.559 1.123 1 97.56 5 TRP B N 1
ATOM 907 C CA . TRP B 1 5 ? 6.582 -3.521 0.589 1 97.56 5 TRP B CA 1
ATOM 908 C C . TRP B 1 5 ? 5.867 -2.703 -0.481 1 97.56 5 TRP B C 1
ATOM 910 O O . TRP B 1 5 ? 5.266 -3.262 -1.4 1 97.56 5 TRP B O 1
ATOM 920 N N . LEU B 1 6 ? 5.914 -1.415 -0.355 1 97.19 6 LEU B N 1
ATOM 921 C CA . LEU B 1 6 ? 5.379 -0.498 -1.354 1 97.19 6 LEU B CA 1
ATOM 922 C C . LEU B 1 6 ? 6.484 0.373 -1.942 1 97.19 6 LEU B C 1
ATOM 924 O O . LEU B 1 6 ? 6.785 1.444 -1.411 1 97.19 6 LEU B O 1
ATOM 928 N N . PRO B 1 7 ? 7.035 -0.026 -3.051 1 95.69 7 PRO B N 1
ATOM 929 C CA . PRO B 1 7 ? 8.156 0.71 -3.646 1 95.69 7 PRO B CA 1
ATOM 930 C C . PRO B 1 7 ? 7.691 1.824 -4.586 1 95.69 7 PRO B C 1
ATOM 932 O O . PRO B 1 7 ? 6.988 1.561 -5.562 1 95.69 7 PRO B O 1
ATOM 935 N N . TYR B 1 8 ? 8.031 3.021 -4.293 1 94.31 8 TYR B N 1
ATOM 936 C CA . TYR B 1 8 ? 7.73 4.18 -5.121 1 94.31 8 TYR B CA 1
ATOM 937 C C . TYR B 1 8 ? 8.992 4.723 -5.785 1 94.31 8 TYR B C 1
ATOM 939 O O . TYR B 1 8 ? 10.039 4.824 -5.148 1 94.31 8 TYR B O 1
ATOM 947 N N . VAL B 1 9 ? 8.852 5.035 -7.02 1 93.56 9 VAL B N 1
ATOM 948 C CA . VAL B 1 9 ? 9.906 5.797 -7.688 1 93.56 9 VAL B CA 1
ATOM 949 C C . VAL B 1 9 ? 9.633 7.293 -7.539 1 93.56 9 VAL B C 1
ATOM 951 O O . VAL B 1 9 ? 8.547 7.77 -7.863 1 93.56 9 VAL B O 1
ATOM 954 N N . VAL B 1 10 ? 10.594 7.992 -7.055 1 94.44 10 VAL B N 1
ATOM 955 C CA . VAL B 1 10 ? 10.422 9.422 -6.809 1 94.44 10 VAL B CA 1
ATOM 956 C C . VAL B 1 10 ? 11.469 10.211 -7.598 1 94.44 10 VAL B C 1
ATOM 958 O O . VAL B 1 10 ? 12.508 9.672 -7.977 1 94.44 10 VAL B O 1
ATOM 961 N N . THR B 1 11 ? 11.219 11.508 -7.852 1 91.62 11 THR B N 1
ATOM 962 C CA . THR B 1 11 ? 12.141 12.352 -8.602 1 91.62 11 THR B CA 1
ATOM 963 C C . THR B 1 11 ? 13.078 13.109 -7.664 1 91.62 11 THR B C 1
ATOM 965 O O . THR B 1 11 ? 14.141 13.562 -8.078 1 91.62 11 THR B O 1
ATOM 968 N N . ASP B 1 12 ? 12.688 13.281 -6.449 1 94.19 12 ASP B N 1
ATOM 969 C CA . ASP B 1 12 ? 13.461 13.953 -5.41 1 94.19 12 ASP B CA 1
ATOM 970 C C . ASP B 1 12 ? 13.344 13.219 -4.078 1 94.19 12 ASP B C 1
ATOM 972 O O . ASP B 1 12 ? 12.391 13.438 -3.322 1 94.19 12 ASP B O 1
ATOM 976 N N . LEU B 1 13 ? 14.344 12.438 -3.77 1 96.44 13 LEU B N 1
ATOM 977 C CA . LEU B 1 13 ? 14.305 11.57 -2.598 1 96.44 13 LEU B CA 1
ATOM 978 C C . LEU B 1 13 ? 14.25 12.391 -1.313 1 96.44 13 LEU B C 1
ATOM 980 O O . LEU B 1 13 ? 13.508 12.062 -0.389 1 96.44 13 LEU B O 1
ATOM 984 N N . ALA B 1 14 ? 15.062 13.414 -1.243 1 97.12 14 ALA B N 1
ATOM 985 C CA . ALA B 1 14 ? 15.141 14.219 -0.027 1 97.12 14 ALA B CA 1
ATOM 986 C C . ALA B 1 14 ? 13.773 14.805 0.328 1 97.12 14 ALA B C 1
ATOM 988 O O . ALA B 1 14 ? 13.336 14.719 1.479 1 97.12 14 ALA B O 1
ATOM 989 N N . THR B 1 15 ? 13.062 15.344 -0.638 1 97.44 15 THR B N 1
ATOM 990 C CA . THR B 1 15 ? 11.75 15.938 -0.423 1 97.44 15 THR B CA 1
ATOM 991 C C . THR B 1 15 ? 10.727 14.867 -0.057 1 97.44 15 THR B C 1
ATOM 993 O O . THR B 1 15 ? 9.922 15.062 0.859 1 97.44 15 THR B O 1
ATOM 996 N N . ALA B 1 16 ? 10.773 13.781 -0.792 1 97.56 16 ALA B N 1
ATOM 997 C CA . ALA B 1 16 ? 9.836 12.703 -0.526 1 97.56 16 ALA B CA 1
ATOM 998 C C . ALA B 1 16 ? 10.023 12.133 0.879 1 97.56 16 ALA B C 1
ATOM 1000 O O . ALA B 1 16 ? 9.055 11.922 1.607 1 97.56 16 ALA B O 1
ATOM 1001 N N . ARG B 1 17 ? 11.242 11.891 1.221 1 98.25 17 ARG B N 1
ATOM 1002 C CA . ARG B 1 17 ? 11.562 11.375 2.547 1 98.25 17 ARG B CA 1
ATOM 1003 C C . ARG B 1 17 ? 11.102 12.336 3.637 1 98.25 17 ARG B C 1
ATOM 1005 O O . ARG B 1 17 ? 10.5 11.914 4.629 1 98.25 17 ARG B O 1
ATOM 1012 N N . SER B 1 18 ? 11.375 13.609 3.49 1 98.25 18 SER B N 1
ATOM 1013 C CA . SER B 1 18 ? 11.008 14.625 4.469 1 98.25 18 SER B CA 1
ATOM 1014 C C . SER B 1 18 ? 9.492 14.688 4.652 1 98.25 18 SER B C 1
ATOM 1016 O O . SER B 1 18 ? 9.008 14.898 5.766 1 98.25 18 SER B O 1
ATOM 1018 N N . PHE B 1 19 ? 8.812 14.516 3.58 1 98.25 19 PHE B N 1
ATOM 1019 C CA . PHE B 1 19 ? 7.359 14.508 3.67 1 98.25 19 PHE B CA 1
ATOM 1020 C C . PHE B 1 19 ? 6.883 13.438 4.656 1 98.25 19 PHE B C 1
ATOM 1022 O O . PHE B 1 19 ? 6.09 13.727 5.555 1 98.25 19 PHE B O 1
ATOM 1029 N N . TYR B 1 20 ? 7.348 12.25 4.48 1 98.25 20 TYR B N 1
ATOM 1030 C CA . TYR B 1 20 ? 6.863 11.141 5.285 1 98.25 20 TYR B CA 1
ATOM 1031 C C . TYR B 1 20 ? 7.418 11.211 6.703 1 98.25 20 TYR B C 1
ATOM 1033 O O . TYR B 1 20 ? 6.723 10.891 7.668 1 98.25 20 TYR B O 1
ATOM 1041 N N . THR B 1 21 ? 8.711 11.625 6.867 1 98.06 21 THR B N 1
ATOM 1042 C CA . THR B 1 21 ? 9.32 11.617 8.195 1 98.06 21 THR B CA 1
ATOM 1043 C C . THR B 1 21 ? 8.883 12.836 9 1 98.06 21 THR B C 1
ATOM 1045 O O . THR B 1 21 ? 8.445 12.711 10.141 1 98.06 21 THR B O 1
ATOM 1048 N N . ASP B 1 22 ? 8.891 13.992 8.398 1 97.12 22 ASP B N 1
ATOM 1049 C CA . ASP B 1 22 ? 8.672 15.234 9.141 1 97.12 22 ASP B CA 1
ATOM 1050 C C . ASP B 1 22 ? 7.18 15.547 9.25 1 97.12 22 ASP B C 1
ATOM 1052 O O . ASP B 1 22 ? 6.715 16.031 10.289 1 97.12 22 ASP B O 1
ATOM 1056 N N . HIS B 1 23 ? 6.438 15.305 8.203 1 95.56 23 HIS B N 1
ATOM 1057 C CA . HIS B 1 23 ? 5.035 15.711 8.203 1 95.56 23 HIS B CA 1
ATOM 1058 C C . HIS B 1 23 ? 4.141 14.57 8.688 1 95.56 23 HIS B C 1
ATOM 1060 O O . HIS B 1 23 ? 3.131 14.805 9.352 1 95.56 23 HIS B O 1
ATOM 1066 N N . ILE B 1 24 ? 4.477 13.398 8.305 1 96.12 24 ILE B N 1
ATOM 1067 C CA . ILE B 1 24 ? 3.627 12.273 8.664 1 96.12 24 ILE B CA 1
ATOM 1068 C C . ILE B 1 24 ? 4.168 11.594 9.922 1 96.12 24 ILE B C 1
ATOM 1070 O O . ILE B 1 24 ? 3.408 10.992 10.688 1 96.12 24 ILE B O 1
ATOM 1074 N N . GLY B 1 25 ? 5.492 11.602 10.086 1 96.38 25 GLY B N 1
ATOM 1075 C CA . GLY B 1 25 ? 6.086 11.078 11.312 1 96.38 25 GLY B CA 1
ATOM 1076 C C . GLY B 1 25 ? 6.531 9.633 11.188 1 96.38 25 GLY B C 1
ATOM 1077 O O . GLY B 1 25 ? 6.613 8.922 12.188 1 96.38 25 GLY B O 1
ATOM 1078 N N . LEU B 1 26 ? 6.828 9.18 10.016 1 97.88 26 LEU B N 1
ATOM 1079 C CA . LEU B 1 26 ? 7.32 7.812 9.859 1 97.88 26 LEU B CA 1
ATOM 1080 C C . LEU B 1 26 ? 8.805 7.73 10.195 1 97.88 26 LEU B C 1
ATOM 1082 O O . LEU B 1 26 ? 9.531 8.719 10.062 1 97.88 26 LEU B O 1
ATOM 1086 N N . SER B 1 27 ? 9.211 6.547 10.625 1 98.06 27 SER B N 1
ATOM 1087 C CA . SER B 1 27 ? 10.617 6.316 10.914 1 98.06 27 SER B CA 1
ATOM 1088 C C . SER B 1 27 ? 11.336 5.695 9.719 1 98.06 27 SER B C 1
ATOM 1090 O O . SER B 1 27 ? 10.82 4.77 9.094 1 98.06 27 SER B O 1
ATOM 1092 N N . GLU B 1 28 ? 12.484 6.188 9.406 1 98.38 28 GLU B N 1
ATOM 1093 C CA . GLU B 1 28 ? 13.352 5.547 8.414 1 98.38 28 GLU B CA 1
ATOM 1094 C C . GLU B 1 28 ? 14.062 4.336 9.008 1 98.38 28 GLU B C 1
ATOM 1096 O O . GLU B 1 28 ? 14.727 4.441 10.039 1 98.38 28 GLU B O 1
ATOM 1101 N N . VAL B 1 29 ? 14.008 3.223 8.359 1 98.25 29 VAL B N 1
ATOM 1102 C CA . VAL B 1 29 ? 14.523 1.996 8.961 1 98.25 29 VAL B CA 1
ATOM 1103 C C . VAL B 1 29 ? 15.688 1.462 8.125 1 98.25 29 VAL B C 1
ATOM 1105 O O . VAL B 1 29 ? 16.422 0.571 8.562 1 98.25 29 VAL B O 1
ATOM 1108 N N . ASP B 1 30 ? 15.859 1.913 6.895 1 97.5 30 ASP B N 1
ATOM 1109 C CA . ASP B 1 30 ? 16.969 1.527 6.016 1 97.5 30 ASP B CA 1
ATOM 1110 C C . ASP B 1 30 ? 17.156 2.555 4.902 1 97.5 30 ASP B C 1
ATOM 1112 O O . ASP B 1 30 ? 16.312 3.426 4.695 1 97.5 30 ASP B O 1
ATOM 1116 N N . GLY B 1 31 ? 18.312 2.523 4.207 1 97.25 31 GLY B N 1
ATOM 1117 C CA . GLY B 1 31 ? 18.625 3.389 3.082 1 97.25 31 GLY B CA 1
ATOM 1118 C C . GLY B 1 31 ? 19.906 2.996 2.369 1 97.25 31 GLY B C 1
ATOM 1119 O O . GLY B 1 31 ? 20.672 2.148 2.854 1 97.25 31 GLY B O 1
ATOM 1120 N N . TRP B 1 32 ? 20.047 3.527 1.233 1 95.5 32 TRP B N 1
ATOM 1121 C CA . TRP B 1 32 ? 21.266 3.295 0.466 1 95.5 32 TRP B CA 1
ATOM 1122 C C . TRP B 1 32 ? 21.531 4.453 -0.488 1 95.5 32 TRP B C 1
ATOM 1124 O O . TRP B 1 32 ? 20.625 5.242 -0.789 1 95.5 32 TRP B O 1
ATOM 1134 N N . GLU B 1 33 ? 22.766 4.668 -0.851 1 94.12 33 GLU B N 1
ATOM 1135 C CA . GLU B 1 33 ? 23.203 5.629 -1.854 1 94.12 33 GLU B CA 1
ATOM 1136 C C . GLU B 1 33 ? 24.328 5.051 -2.717 1 94.12 33 GLU B C 1
ATOM 1138 O O . GLU B 1 33 ? 25.375 4.645 -2.199 1 94.12 33 GLU B O 1
ATOM 1143 N N . HIS B 1 34 ? 24 4.883 -3.902 1 90.69 34 HIS B N 1
ATOM 1144 C CA . HIS B 1 34 ? 24.984 4.535 -4.918 1 90.69 34 HIS B CA 1
ATOM 1145 C C . HIS B 1 34 ? 25 5.566 -6.043 1 90.69 34 HIS B C 1
ATOM 1147 O O . HIS B 1 34 ? 24.109 6.402 -6.141 1 90.69 34 HIS B O 1
ATOM 1153 N N . PRO B 1 35 ? 25.953 5.57 -6.863 1 89 35 PRO B N 1
ATOM 1154 C CA . PRO B 1 35 ? 26.062 6.602 -7.898 1 89 35 PRO B CA 1
ATOM 1155 C C . PRO B 1 35 ? 24.844 6.664 -8.805 1 89 35 PRO B C 1
ATOM 1157 O O . PRO B 1 35 ? 24.5 7.734 -9.312 1 89 35 PRO B O 1
ATOM 1160 N N . HIS B 1 36 ? 24.125 5.637 -9.008 1 88.75 36 HIS B N 1
ATOM 1161 C CA . HIS B 1 36 ? 23.047 5.621 -9.992 1 88.75 36 HIS B CA 1
ATOM 1162 C C . HIS B 1 36 ? 21.688 5.566 -9.32 1 88.75 36 HIS B C 1
ATOM 1164 O O . HIS B 1 36 ? 20.656 5.652 -9.992 1 88.75 36 HIS B O 1
ATOM 1170 N N . GLU B 1 37 ? 21.672 5.383 -7.992 1 93.12 37 GLU B N 1
ATOM 1171 C CA . GLU B 1 37 ? 20.391 5.23 -7.305 1 93.12 37 GLU B CA 1
ATOM 1172 C C . GLU B 1 37 ? 20.531 5.48 -5.809 1 93.12 37 GLU B C 1
ATOM 1174 O O . GLU B 1 37 ? 21.562 5.16 -5.215 1 93.12 37 GLU B O 1
ATOM 1179 N N . ARG B 1 38 ? 19.656 6.082 -5.25 1 95.81 38 ARG B N 1
ATOM 1180 C CA . ARG B 1 38 ? 19.531 6.164 -3.797 1 95.81 38 ARG B CA 1
ATOM 1181 C C . ARG B 1 38 ? 18.109 5.852 -3.342 1 95.81 38 ARG B C 1
ATOM 1183 O O . ARG B 1 38 ? 17.172 5.926 -4.133 1 95.81 38 ARG B O 1
ATOM 1190 N N . GLY B 1 39 ? 18.016 5.426 -2.145 1 96.88 39 GLY B N 1
ATOM 1191 C CA . GLY B 1 39 ? 16.703 5.039 -1.652 1 96.88 39 GLY B CA 1
ATOM 1192 C C . GLY B 1 39 ? 16.578 5.125 -0.143 1 96.88 39 GLY B C 1
ATOM 1193 O O . GLY B 1 39 ? 17.578 5.293 0.556 1 96.88 39 GLY B O 1
ATOM 1194 N N . SER B 1 40 ? 15.398 5.164 0.322 1 98.19 40 SER B N 1
ATOM 1195 C CA . SER B 1 40 ? 15.008 5.18 1.728 1 98.19 40 SER B CA 1
ATOM 1196 C C . SER B 1 40 ? 13.859 4.211 1.99 1 98.19 40 SER B C 1
ATOM 1198 O O . SER B 1 40 ? 12.93 4.109 1.186 1 98.19 40 SER B O 1
ATOM 1200 N N . VAL B 1 41 ? 13.93 3.488 3.064 1 98.38 41 VAL B N 1
ATOM 1201 C CA . VAL B 1 41 ? 12.844 2.607 3.492 1 98.38 41 VAL B CA 1
ATOM 1202 C C . VAL B 1 41 ? 12.227 3.143 4.781 1 98.38 41 VAL B C 1
ATOM 1204 O O . VAL B 1 41 ? 12.922 3.328 5.781 1 98.38 41 VAL B O 1
ATOM 1207 N N . LEU B 1 42 ? 10.969 3.389 4.762 1 98.56 42 LEU B N 1
ATOM 1208 C CA . LEU B 1 42 ? 10.227 3.986 5.867 1 98.56 42 LEU B CA 1
ATOM 1209 C C . LEU B 1 42 ? 9.227 2.994 6.449 1 98.56 42 LEU B C 1
ATOM 1211 O O . LEU B 1 42 ? 8.523 2.307 5.707 1 98.56 42 LEU B O 1
ATOM 1215 N N . ARG B 1 43 ? 9.141 2.891 7.73 1 98.06 43 ARG B N 1
ATOM 1216 C CA . ARG B 1 43 ? 8.141 2.037 8.367 1 98.06 43 ARG B CA 1
ATOM 1217 C C . ARG B 1 43 ? 6.762 2.684 8.328 1 98.06 43 ARG B C 1
ATOM 1219 O O . ARG B 1 43 ? 6.527 3.699 8.984 1 98.06 43 ARG B O 1
ATOM 1226 N N . ALA B 1 44 ? 5.93 2.129 7.574 1 97.5 44 ALA B N 1
ATOM 1227 C CA . ALA B 1 44 ? 4.559 2.625 7.484 1 97.5 44 ALA B CA 1
ATOM 1228 C C . ALA B 1 44 ? 3.689 2.051 8.602 1 97.5 44 ALA B C 1
ATOM 1230 O O . ALA B 1 44 ? 2.791 2.727 9.109 1 97.5 44 ALA B O 1
ATOM 1231 N N . ALA B 1 45 ? 3.891 0.795 8.945 1 95.88 45 ALA B N 1
ATOM 1232 C CA . ALA B 1 45 ? 3.275 0.023 10.023 1 95.88 45 ALA B CA 1
ATOM 1233 C C . ALA B 1 45 ? 4.129 -1.191 10.383 1 95.88 45 ALA B C 1
ATOM 1235 O O . ALA B 1 45 ? 5.152 -1.447 9.75 1 95.88 45 ALA B O 1
ATOM 1236 N N . GLU B 1 46 ? 3.678 -1.834 11.477 1 93.56 46 GLU B N 1
ATOM 1237 C CA . GLU B 1 46 ? 4.355 -3.102 11.727 1 93.56 46 GLU B CA 1
ATOM 1238 C C . GLU B 1 46 ? 4.203 -4.055 10.547 1 93.56 46 GLU B C 1
ATOM 1240 O O . GLU B 1 46 ? 3.086 -4.32 10.094 1 93.56 46 GLU B O 1
ATOM 1245 N N . GLY B 1 47 ? 5.305 -4.438 9.953 1 95.19 47 GLY B N 1
ATOM 1246 C CA . GLY B 1 47 ? 5.293 -5.383 8.852 1 95.19 47 GLY B CA 1
ATOM 1247 C C . GLY B 1 47 ? 5.043 -4.727 7.504 1 95.19 47 GLY B C 1
ATOM 1248 O O . GLY B 1 47 ? 4.801 -5.41 6.508 1 95.19 47 GLY B O 1
ATOM 1249 N N . ALA B 1 48 ? 5.016 -3.439 7.402 1 97.62 48 ALA B N 1
ATOM 1250 C CA . ALA B 1 48 ? 4.801 -2.74 6.137 1 97.62 48 ALA B CA 1
ATOM 1251 C C . ALA B 1 48 ? 5.77 -1.57 5.984 1 97.62 48 ALA B C 1
ATOM 1253 O O . ALA B 1 48 ? 5.969 -0.797 6.926 1 97.62 48 ALA B O 1
ATOM 1254 N N . VAL B 1 49 ? 6.297 -1.459 4.766 1 97.88 49 VAL B N 1
ATOM 1255 C CA . VAL B 1 49 ? 7.246 -0.377 4.531 1 97.88 49 VAL B CA 1
ATOM 1256 C C . VAL B 1 49 ? 6.93 0.313 3.207 1 97.88 49 VAL B C 1
ATOM 1258 O O . VAL B 1 49 ? 6.383 -0.306 2.293 1 97.88 49 VAL B O 1
ATOM 1261 N N . ILE B 1 50 ? 7.227 1.566 3.189 1 97.94 50 ILE B N 1
ATOM 1262 C CA . ILE B 1 50 ? 7.297 2.354 1.963 1 97.94 50 ILE B CA 1
ATOM 1263 C C . ILE B 1 50 ? 8.75 2.498 1.524 1 97.94 50 ILE B C 1
ATOM 1265 O O . ILE B 1 50 ? 9.602 2.947 2.299 1 97.94 50 ILE B O 1
ATOM 1269 N N . GLU B 1 51 ? 9.023 2.059 0.382 1 97.25 51 GLU B N 1
ATOM 1270 C CA . GLU B 1 51 ? 10.352 2.256 -0.198 1 97.25 51 GLU B CA 1
ATOM 1271 C C . GLU B 1 51 ? 10.336 3.381 -1.23 1 97.25 51 GLU B C 1
ATOM 1273 O O . GLU B 1 51 ? 9.523 3.375 -2.152 1 97.25 51 GLU B O 1
ATOM 1278 N N . LEU B 1 52 ? 11.18 4.34 -1.035 1 96.69 52 LEU B N 1
ATOM 1279 C CA . LEU B 1 52 ? 11.375 5.449 -1.965 1 96.69 52 LEU B CA 1
ATOM 1280 C C . LEU B 1 52 ? 12.68 5.297 -2.73 1 96.69 52 LEU B C 1
ATOM 1282 O O . LEU B 1 52 ? 13.742 5.137 -2.125 1 96.69 52 LEU B O 1
ATOM 1286 N N . VAL B 1 53 ? 12.641 5.289 -4.008 1 95 53 VAL B N 1
ATOM 1287 C CA . VAL B 1 53 ? 13.828 5.074 -4.828 1 95 53 VAL B CA 1
ATOM 1288 C C . VAL B 1 53 ? 13.977 6.219 -5.832 1 95 53 VAL B C 1
ATOM 1290 O O . VAL B 1 53 ? 13.031 6.547 -6.551 1 95 53 VAL B O 1
ATOM 1293 N N . GLU B 1 54 ? 15.047 6.805 -5.883 1 93.88 54 GLU B N 1
ATOM 1294 C CA . GLU B 1 54 ? 15.414 7.816 -6.867 1 93.88 54 GLU B CA 1
ATOM 1295 C C . GLU B 1 54 ? 16.516 7.309 -7.797 1 93.88 54 GLU B C 1
ATOM 1297 O O . GLU B 1 54 ? 17.609 6.98 -7.348 1 93.88 54 GLU B O 1
ATOM 1302 N N . GLY B 1 55 ? 16.141 7.117 -8.992 1 87.19 55 GLY B N 1
ATOM 1303 C CA . GLY B 1 55 ? 17.125 6.656 -9.969 1 87.19 55 GLY B CA 1
ATOM 1304 C C . GLY B 1 55 ? 17.422 7.688 -11.039 1 87.19 55 GLY B C 1
ATOM 1305 O O . GLY B 1 55 ? 16.812 8.758 -11.062 1 87.19 55 GLY B O 1
ATOM 1306 N N . ILE B 1 56 ? 18.422 7.449 -11.797 1 68.19 56 ILE B N 1
ATOM 1307 C CA . ILE B 1 56 ? 18.859 8.328 -12.875 1 68.19 56 ILE B CA 1
ATOM 1308 C C . ILE B 1 56 ? 17.828 8.32 -14.008 1 68.19 56 ILE B C 1
ATOM 1310 O O . ILE B 1 56 ? 17.641 9.32 -14.703 1 68.19 56 ILE B O 1
ATOM 1314 N N . GLN B 1 57 ? 17.172 7.207 -14.281 1 59.59 57 GLN B N 1
ATOM 1315 C CA . GLN B 1 57 ? 16.172 7.227 -15.344 1 59.59 57 GLN B CA 1
ATOM 1316 C C . GLN B 1 57 ? 14.773 6.977 -14.789 1 59.59 57 GLN B C 1
ATOM 1318 O O . GLN B 1 57 ? 14.352 5.828 -14.641 1 59.59 57 GLN B O 1
ATOM 1323 N N . PRO B 1 58 ? 14.195 8.125 -14.336 1 56.03 58 PRO B N 1
ATOM 1324 C CA . PRO B 1 58 ? 12.875 7.891 -13.742 1 56.03 58 PRO B CA 1
ATOM 1325 C C . PRO B 1 58 ? 11.859 7.355 -14.742 1 56.03 58 PRO B C 1
ATOM 1327 O O . PRO B 1 58 ? 11.812 7.812 -15.891 1 56.03 58 PRO B O 1
ATOM 1330 N N . GLY B 1 59 ? 11.578 6.055 -14.844 1 53.25 59 GLY B N 1
ATOM 1331 C CA . GLY B 1 59 ? 10.469 5.629 -15.68 1 53.25 59 GLY B CA 1
ATOM 1332 C C . GLY B 1 59 ? 9.148 6.266 -15.289 1 53.25 59 GLY B C 1
ATOM 1333 O O . GLY B 1 59 ? 9.086 7.051 -14.336 1 53.25 59 GLY B O 1
ATOM 1334 N N . PRO B 1 60 ? 8.148 6.145 -16.188 1 54.5 60 PRO B N 1
ATOM 1335 C CA . PRO B 1 60 ? 6.844 6.738 -15.906 1 54.5 60 PRO B CA 1
ATOM 1336 C C . PRO B 1 60 ? 6.312 6.375 -14.523 1 54.5 60 PRO B C 1
ATOM 1338 O O . PRO B 1 60 ? 6.621 5.301 -14.008 1 54.5 60 PRO B O 1
ATOM 1341 N N . ALA B 1 61 ? 5.793 7.344 -13.883 1 62.25 61 ALA B N 1
ATOM 1342 C CA . ALA B 1 61 ? 5.168 7.184 -12.57 1 62.25 61 ALA B CA 1
ATOM 1343 C C . ALA B 1 61 ? 4.055 6.141 -12.617 1 62.25 61 ALA B C 1
ATOM 1345 O O . ALA B 1 61 ? 3.109 6.27 -13.406 1 62.25 61 ALA B O 1
ATOM 1346 N N . ARG B 1 62 ? 4.312 4.965 -12.414 1 72.25 62 ARG B N 1
ATOM 1347 C CA . ARG B 1 62 ? 3.26 3.967 -12.234 1 72.25 62 ARG B CA 1
ATOM 1348 C C . ARG B 1 62 ? 3.025 3.68 -10.758 1 72.25 62 ARG B C 1
ATOM 1350 O O . ARG B 1 62 ? 3.924 3.859 -9.93 1 72.25 62 ARG B O 1
ATOM 1357 N N . PRO B 1 63 ? 1.804 3.381 -10.453 1 86.5 63 PRO B N 1
ATOM 1358 C CA . PRO B 1 63 ? 1.579 2.969 -9.07 1 86.5 63 PRO B CA 1
ATOM 1359 C C . PRO B 1 63 ? 2.48 1.813 -8.641 1 86.5 63 PRO B C 1
ATOM 1361 O O . PRO B 1 63 ? 2.777 0.927 -9.445 1 86.5 63 PRO B O 1
ATOM 1364 N N . PRO B 1 64 ? 2.947 1.952 -7.504 1 91.81 64 PRO B N 1
ATOM 1365 C CA . PRO B 1 64 ? 3.801 0.859 -7.035 1 91.81 64 PRO B CA 1
ATOM 1366 C C . PRO B 1 64 ? 3.053 -0.468 -6.926 1 91.81 64 PRO B C 1
ATOM 1368 O O . PRO B 1 64 ? 1.848 -0.482 -6.668 1 91.81 64 PRO B O 1
ATOM 1371 N N . PRO B 1 65 ? 3.766 -1.543 -7.129 1 95.75 65 PRO B N 1
ATOM 1372 C CA . PRO B 1 65 ? 3.146 -2.834 -6.824 1 95.75 65 PRO B CA 1
ATOM 1373 C C . PRO B 1 65 ? 2.902 -3.033 -5.328 1 95.75 65 PRO B C 1
ATOM 1375 O O . PRO B 1 65 ? 3.584 -2.422 -4.5 1 95.75 65 PRO B O 1
ATOM 1378 N N . LEU B 1 66 ? 1.886 -3.852 -5.012 1 97.62 66 LEU B N 1
ATOM 1379 C CA . LEU B 1 66 ? 1.803 -4.508 -3.713 1 97.62 66 LEU B CA 1
ATOM 1380 C C . LEU B 1 66 ? 2.791 -5.668 -3.625 1 97.62 66 LEU B C 1
ATOM 1382 O O . LEU B 1 66 ? 2.521 -6.758 -4.133 1 97.62 66 LEU B O 1
ATOM 1386 N N . ALA B 1 67 ? 3.885 -5.441 -2.99 1 98.06 67 ALA B N 1
ATOM 1387 C CA . ALA B 1 67 ? 4.945 -6.445 -2.996 1 98.06 67 ALA B CA 1
ATOM 1388 C C . ALA B 1 67 ? 4.957 -7.234 -1.688 1 98.06 67 ALA B C 1
ATOM 1390 O O . ALA B 1 67 ? 5.301 -6.691 -0.635 1 98.06 67 ALA B O 1
ATOM 1391 N N . PHE B 1 68 ? 4.613 -8.469 -1.761 1 98.44 68 PHE B N 1
ATOM 1392 C CA . PHE B 1 68 ? 4.586 -9.352 -0.602 1 98.44 68 PHE B CA 1
ATOM 1393 C C . PHE B 1 68 ? 5.875 -10.156 -0.504 1 98.44 68 PHE B C 1
ATOM 1395 O O . PHE B 1 68 ? 6.176 -10.961 -1.386 1 98.4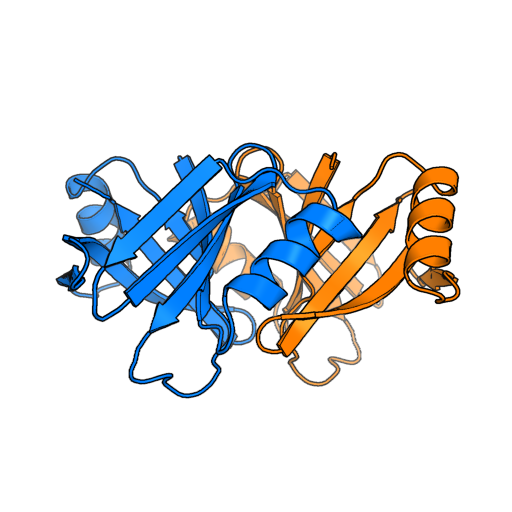4 68 PHE B O 1
ATOM 1402 N N . GLU B 1 69 ? 6.586 -9.938 0.522 1 97.75 69 GLU B N 1
ATOM 1403 C CA . GLU B 1 69 ? 7.793 -10.711 0.764 1 97.75 69 GLU B CA 1
ATOM 1404 C C . GLU B 1 69 ? 7.461 -12.086 1.344 1 97.75 69 GLU B C 1
ATOM 1406 O O . GLU B 1 69 ? 6.691 -12.188 2.301 1 97.75 69 GLU B O 1
ATOM 1411 N N . VAL B 1 70 ? 8.023 -13.094 0.739 1 97.31 70 VAL B N 1
ATOM 1412 C CA . VAL B 1 70 ? 7.805 -14.453 1.233 1 97.31 70 VAL B CA 1
ATOM 1413 C C . VAL B 1 70 ? 9.133 -15.055 1.687 1 97.31 70 VAL B C 1
ATOM 1415 O O . VAL B 1 70 ? 10.188 -14.438 1.526 1 97.31 70 VAL B O 1
ATOM 1418 N N . ASP B 1 71 ? 9.039 -16.203 2.312 1 95.19 71 ASP B N 1
ATOM 1419 C CA . ASP B 1 71 ? 10.188 -16.766 3.006 1 95.19 71 ASP B CA 1
ATOM 1420 C C . ASP B 1 71 ? 11.062 -17.578 2.049 1 95.19 71 ASP B C 1
ATOM 1422 O O . ASP B 1 71 ? 11.031 -18.812 2.066 1 95.19 71 ASP B O 1
ATOM 1426 N N . GLY B 1 72 ? 11.82 -16.953 1.181 1 96.94 72 GLY B N 1
ATOM 1427 C CA . GLY B 1 72 ? 12.836 -17.609 0.373 1 96.94 72 GLY B CA 1
ATOM 1428 C C . GLY B 1 72 ? 12.391 -17.859 -1.056 1 96.94 72 GLY B C 1
ATOM 1429 O O . GLY B 1 72 ? 11.203 -17.734 -1.375 1 96.94 72 GLY B O 1
ATOM 1430 N N . GLU B 1 73 ? 13.328 -18.281 -1.885 1 97.69 73 GLU B N 1
ATOM 1431 C CA . GLU B 1 73 ? 13.102 -18.469 -3.314 1 97.69 73 GLU B CA 1
ATOM 1432 C C . GLU B 1 73 ? 12.18 -19.656 -3.578 1 97.69 73 GLU B C 1
ATOM 1434 O O . GLU B 1 73 ? 11.414 -19.656 -4.543 1 97.69 73 GLU B O 1
ATOM 1439 N N . SER B 1 74 ? 12.258 -20.688 -2.689 1 97.81 74 SER B N 1
ATOM 1440 C CA . SER B 1 74 ? 11.375 -21.828 -2.85 1 97.81 74 SER B CA 1
ATOM 1441 C C . SER B 1 74 ? 9.906 -21.422 -2.762 1 97.81 74 SER B C 1
ATOM 1443 O O . SER B 1 74 ? 9.07 -21.906 -3.529 1 97.81 74 SER B O 1
ATOM 1445 N N . ALA B 1 75 ? 9.594 -20.547 -1.844 1 97.69 75 ALA B N 1
ATOM 1446 C CA . ALA B 1 75 ? 8.227 -20.047 -1.72 1 97.69 75 ALA B CA 1
ATOM 1447 C C . ALA B 1 75 ? 7.816 -19.266 -2.963 1 97.69 75 ALA B C 1
ATOM 1449 O O . ALA B 1 75 ? 6.699 -19.422 -3.459 1 97.69 75 ALA B O 1
ATOM 1450 N N . VAL B 1 76 ? 8.742 -18.469 -3.459 1 98.38 76 VAL B N 1
ATOM 1451 C CA . VAL B 1 76 ? 8.484 -17.703 -4.676 1 98.38 76 VAL B CA 1
ATOM 1452 C C . VAL B 1 76 ? 8.133 -18.656 -5.816 1 98.38 76 VAL B C 1
ATOM 1454 O O . VAL B 1 76 ? 7.148 -18.453 -6.527 1 98.38 76 VAL B O 1
ATOM 1457 N N . ASN B 1 77 ? 8.906 -19.703 -5.918 1 98.19 77 ASN B N 1
ATOM 1458 C CA . ASN B 1 77 ? 8.695 -20.672 -6.992 1 98.19 77 ASN B CA 1
ATOM 1459 C C . ASN B 1 77 ? 7.352 -21.375 -6.855 1 98.19 77 ASN B C 1
ATOM 1461 O O . ASN B 1 77 ? 6.691 -21.672 -7.855 1 98.19 77 ASN B O 1
ATOM 1465 N N . THR B 1 78 ? 6.965 -21.641 -5.684 1 97.81 78 THR B N 1
ATOM 1466 C CA . THR B 1 78 ? 5.668 -22.281 -5.445 1 97.81 78 THR B CA 1
ATOM 1467 C C . THR B 1 78 ? 4.535 -21.375 -5.934 1 97.81 78 THR B C 1
ATOM 1469 O O . THR B 1 78 ? 3.648 -21.828 -6.66 1 97.81 78 THR B O 1
ATOM 1472 N N . PHE B 1 79 ? 4.586 -20.141 -5.566 1 97.81 79 PHE B N 1
ATOM 1473 C CA . PHE B 1 79 ? 3.58 -19.188 -6.02 1 97.81 79 PHE B CA 1
ATOM 1474 C C . PHE B 1 79 ? 3.605 -19.047 -7.535 1 97.81 79 PHE B C 1
ATOM 1476 O O . PHE B 1 79 ? 2.555 -19.031 -8.18 1 97.81 79 PHE B O 1
ATOM 1483 N N . ALA B 1 80 ? 4.82 -18.938 -8.078 1 98.31 80 ALA B N 1
ATOM 1484 C CA . ALA B 1 80 ? 4.977 -18.766 -9.516 1 98.31 80 ALA B CA 1
ATOM 1485 C C . ALA B 1 80 ? 4.324 -19.922 -10.281 1 98.31 80 ALA B C 1
ATOM 1487 O O . ALA B 1 80 ? 3.689 -19.703 -11.312 1 98.31 80 ALA B O 1
ATOM 1488 N N . GLY B 1 81 ? 4.547 -21.094 -9.742 1 97.69 81 GLY B N 1
ATOM 1489 C CA . GLY B 1 81 ? 3.898 -22.25 -10.328 1 97.69 81 GLY B CA 1
ATOM 1490 C C . GLY B 1 81 ? 2.385 -22.172 -10.328 1 97.69 81 GLY B C 1
ATOM 1491 O O . GLY B 1 81 ? 1.732 -22.516 -11.305 1 97.69 81 GLY B O 1
ATOM 1492 N N . ARG B 1 82 ? 1.803 -21.672 -9.266 1 96.38 82 ARG B N 1
ATOM 1493 C CA . ARG B 1 82 ? 0.358 -21.5 -9.141 1 96.38 82 ARG B CA 1
ATOM 1494 C C . ARG B 1 82 ? -0.172 -20.516 -10.172 1 96.38 82 ARG B C 1
ATOM 1496 O O . ARG B 1 82 ? -1.283 -20.672 -10.68 1 96.38 82 ARG B O 1
ATOM 1503 N N . PHE B 1 83 ? 0.628 -19.547 -10.484 1 97.19 83 PHE B N 1
ATOM 1504 C CA . PHE B 1 83 ? 0.188 -18.469 -11.367 1 97.19 83 PHE B CA 1
ATOM 1505 C C . PHE B 1 83 ? 0.594 -18.766 -12.812 1 97.19 83 PHE B C 1
ATOM 1507 O O . PHE B 1 83 ? 0.144 -18.094 -13.734 1 97.19 83 PHE B O 1
ATOM 1514 N N . GLY B 1 84 ? 1.476 -19.719 -12.93 1 97.75 84 GLY B N 1
ATOM 1515 C CA . GLY B 1 84 ? 1.956 -20.062 -14.258 1 97.75 84 GLY B CA 1
ATOM 1516 C C . GLY B 1 84 ? 2.9 -19.016 -14.844 1 97.75 84 GLY B C 1
ATOM 1517 O O . GLY B 1 84 ? 2.834 -18.719 -16.031 1 97.75 84 GLY B O 1
ATOM 1518 N N . VAL B 1 85 ? 3.672 -18.375 -14.07 1 97.94 85 VAL B N 1
ATOM 1519 C CA . VAL B 1 85 ? 4.613 -17.359 -14.5 1 97.94 85 VAL B CA 1
ATOM 1520 C C . VAL B 1 85 ? 6.035 -17.766 -14.125 1 97.94 85 VAL B C 1
ATOM 1522 O O . VAL B 1 85 ? 6.23 -18.594 -13.227 1 97.94 85 VAL B O 1
ATOM 1525 N N . ALA B 1 86 ? 7.055 -17.25 -14.773 1 97.94 86 AL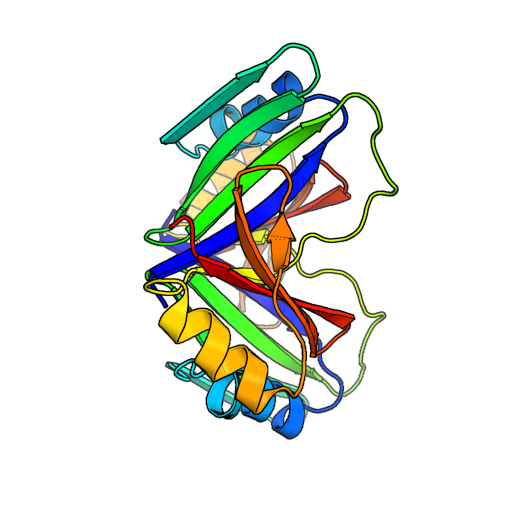A B N 1
ATOM 1526 C CA . ALA B 1 86 ? 8.461 -17.484 -14.453 1 97.94 86 ALA B CA 1
ATOM 1527 C C . ALA B 1 86 ? 9.023 -16.375 -13.578 1 97.94 86 ALA B C 1
ATOM 1529 O O . ALA B 1 86 ? 8.969 -15.195 -13.961 1 97.94 86 ALA B O 1
ATOM 1530 N N . PRO B 1 87 ? 9.547 -16.75 -12.453 1 98.44 87 PRO B N 1
ATOM 1531 C CA . PRO B 1 87 ? 10.219 -15.727 -11.648 1 98.44 87 PRO B CA 1
ATOM 1532 C C . PRO B 1 87 ? 11.602 -15.359 -12.188 1 98.44 87 PRO B C 1
ATOM 1534 O O . PRO B 1 87 ? 12.125 -16.047 -13.062 1 98.44 87 PRO B O 1
ATOM 1537 N N . HIS B 1 88 ? 12.133 -14.281 -11.711 1 98.31 88 HIS B N 1
ATOM 1538 C CA . HIS B 1 88 ? 13.461 -13.828 -12.109 1 98.31 88 HIS B CA 1
ATOM 1539 C C . HIS B 1 88 ? 14.133 -13.031 -11 1 98.31 88 HIS B C 1
ATOM 1541 O O . HIS B 1 88 ? 13.492 -12.695 -10 1 98.31 88 HIS B O 1
ATOM 1547 N N . ARG B 1 89 ? 15.422 -12.812 -11.148 1 97.44 89 ARG B N 1
ATOM 1548 C CA . ARG B 1 89 ? 16.188 -11.961 -10.234 1 97.44 89 ARG B CA 1
ATOM 1549 C C . ARG B 1 89 ? 16.203 -10.516 -10.711 1 97.44 89 ARG B C 1
ATOM 1551 O O . ARG B 1 89 ? 16.562 -10.234 -11.859 1 97.44 89 ARG B O 1
ATOM 1558 N N . TYR B 1 90 ? 15.82 -9.602 -9.891 1 93 90 TYR B N 1
ATOM 1559 C CA . TYR B 1 9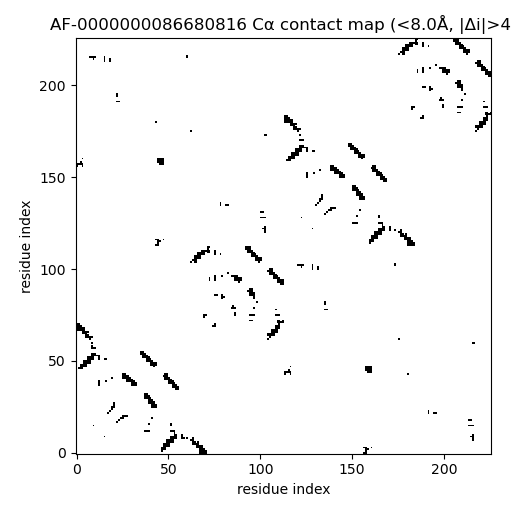0 ? 15.812 -8.18 -10.211 1 93 90 TYR B CA 1
ATOM 1560 C C . TYR B 1 90 ? 17.203 -7.578 -10.07 1 93 90 TYR B C 1
ATOM 1562 O O . TYR B 1 90 ? 18.078 -8.164 -9.43 1 93 90 TYR B O 1
ATOM 1570 N N . PRO B 1 91 ? 17.438 -6.43 -10.609 1 84.06 91 PRO B N 1
ATOM 1571 C CA . PRO B 1 91 ? 18.766 -5.816 -10.594 1 84.06 91 PRO B CA 1
ATOM 1572 C C . PRO B 1 91 ? 19.312 -5.613 -9.188 1 84.06 91 PRO B C 1
ATOM 1574 O O . PRO B 1 91 ? 20.516 -5.707 -8.969 1 84.06 91 PRO B O 1
ATOM 1577 N N . ARG B 1 92 ? 18.484 -5.477 -8.258 1 84.56 92 ARG B N 1
ATOM 1578 C CA . ARG B 1 92 ? 18.938 -5.211 -6.898 1 84.56 92 ARG B CA 1
ATOM 1579 C C . ARG B 1 92 ? 19.172 -6.508 -6.137 1 84.56 92 ARG B C 1
ATOM 1581 O O . ARG B 1 92 ? 19.562 -6.484 -4.969 1 84.56 92 ARG B O 1
ATOM 1588 N N . GLY B 1 93 ? 18.797 -7.602 -6.742 1 91.5 93 GLY B N 1
ATOM 1589 C CA . GLY B 1 93 ? 19.172 -8.883 -6.164 1 91.5 93 GLY B CA 1
ATOM 1590 C C . GLY B 1 93 ? 17.984 -9.688 -5.684 1 91.5 93 GLY B C 1
ATOM 1591 O O . GLY B 1 93 ? 18.078 -10.906 -5.492 1 91.5 93 GLY B O 1
ATOM 1592 N N . HIS B 1 94 ? 16.891 -9.094 -5.43 1 95.06 94 HIS B N 1
ATOM 1593 C CA . HIS B 1 94 ? 15.727 -9.836 -4.957 1 95.06 94 HIS B CA 1
ATOM 1594 C C . HIS B 1 94 ? 15.141 -10.703 -6.066 1 95.06 94 HIS B C 1
ATOM 1596 O O . HIS B 1 94 ? 15.328 -10.414 -7.25 1 95.06 94 HIS B O 1
ATOM 1602 N N . TYR B 1 95 ? 14.539 -11.805 -5.703 1 98.25 95 TYR B N 1
ATOM 1603 C CA . TYR B 1 95 ? 13.969 -12.812 -6.59 1 98.25 95 TYR B CA 1
ATOM 1604 C C . TYR B 1 95 ? 12.453 -12.82 -6.5 1 98.25 95 TYR B C 1
ATOM 1606 O O . TYR B 1 95 ? 11.891 -12.812 -5.402 1 98.25 95 TYR B O 1
ATOM 1614 N N . GLY B 1 96 ? 11.828 -12.727 -7.645 1 98.5 96 GLY B N 1
ATOM 1615 C CA . GLY B 1 96 ? 10.383 -12.695 -7.57 1 98.5 96 GLY B CA 1
ATOM 1616 C C . GLY B 1 96 ? 9.719 -12.562 -8.93 1 98.5 96 GLY B C 1
ATOM 1617 O O . GLY B 1 96 ? 10.32 -12.883 -9.953 1 98.5 96 GLY B O 1
ATOM 1618 N N . PHE B 1 97 ? 8.406 -12.211 -8.977 1 98.38 97 PHE B N 1
ATOM 16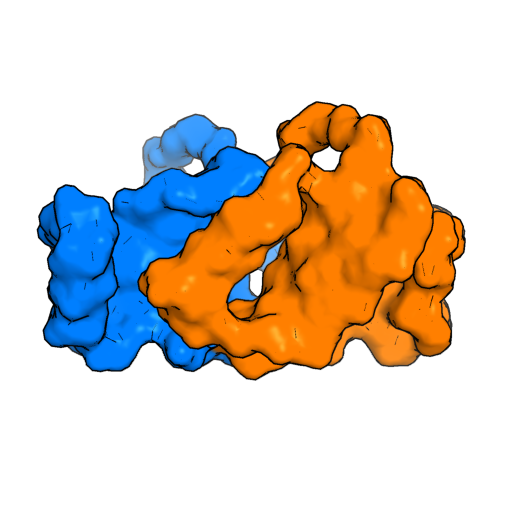19 C CA . PHE B 1 97 ? 7.602 -12 -10.172 1 98.38 97 PHE B CA 1
ATOM 1620 C C . PHE B 1 97 ? 6.418 -11.086 -9.875 1 98.38 97 PHE B C 1
ATOM 1622 O O . PHE B 1 97 ? 6.098 -10.836 -8.711 1 98.38 97 PHE B O 1
ATOM 1629 N N . GLU B 1 98 ? 5.84 -10.586 -10.922 1 98.12 98 GLU B N 1
ATOM 1630 C CA . GLU B 1 98 ? 4.652 -9.742 -10.828 1 98.12 98 GLU B CA 1
ATOM 1631 C C . GLU B 1 98 ? 3.477 -10.344 -11.586 1 98.12 98 GLU B C 1
ATOM 1633 O O . GLU B 1 98 ? 3.664 -10.992 -12.617 1 98.12 98 GLU B O 1
ATOM 1638 N N . VAL B 1 99 ? 2.295 -10.172 -11.062 1 97.88 99 VAL B N 1
ATOM 1639 C CA . VAL B 1 99 ? 1.057 -10.547 -11.734 1 97.88 99 VAL B CA 1
ATOM 1640 C C . VAL B 1 99 ? 0.033 -9.422 -11.602 1 97.88 99 VAL B C 1
ATOM 1642 O O . VAL B 1 99 ? 0.101 -8.625 -10.656 1 97.88 99 VAL B O 1
ATOM 1645 N N . PRO B 1 100 ? -0.903 -9.297 -12.57 1 96.31 100 PRO B N 1
ATOM 1646 C CA . PRO B 1 100 ? -2.002 -8.352 -12.367 1 96.31 100 PRO B CA 1
ATOM 1647 C C . PRO B 1 100 ? -2.914 -8.742 -11.211 1 96.31 100 PRO B C 1
ATOM 1649 O O . PRO B 1 100 ? -3.238 -9.922 -11.039 1 96.31 100 PRO B O 1
ATOM 1652 N N . GLY B 1 101 ? -3.262 -7.766 -10.383 1 95.38 101 GLY B N 1
ATOM 1653 C CA . GLY B 1 101 ? -4.215 -7.945 -9.305 1 95.38 101 GLY B CA 1
ATOM 1654 C C . GLY B 1 101 ? -5.531 -7.23 -9.539 1 95.38 101 GLY B C 1
ATOM 1655 O O . GLY B 1 101 ? -5.742 -6.641 -10.602 1 95.38 101 GLY B O 1
ATOM 1656 N N . PRO B 1 102 ? -6.336 -7.305 -8.633 1 92.75 102 PRO B N 1
ATOM 1657 C CA . PRO B 1 102 ? -7.637 -6.645 -8.75 1 92.75 102 PRO B CA 1
ATOM 1658 C C . PRO B 1 102 ? -7.527 -5.125 -8.859 1 92.75 102 PRO B C 1
ATOM 1660 O O . PRO B 1 102 ? -6.531 -4.543 -8.414 1 92.75 102 PRO B O 1
ATOM 1663 N N . ALA B 1 103 ? -8.523 -4.52 -9.5 1 88.88 103 ALA B N 1
ATOM 1664 C CA . ALA B 1 103 ? -8.68 -3.068 -9.578 1 88.88 103 ALA B CA 1
ATOM 1665 C C . ALA B 1 103 ? -7.445 -2.422 -10.211 1 88.88 103 ALA B C 1
ATOM 1667 O O . ALA B 1 103 ? -7.047 -1.321 -9.82 1 88.88 103 ALA B O 1
ATOM 1668 N N . GLY B 1 104 ? -6.758 -3.186 -11.039 1 90.12 104 GLY B N 1
ATOM 1669 C CA . GLY B 1 104 ? -5.621 -2.627 -11.75 1 90.12 104 GLY B CA 1
ATOM 1670 C C . GLY B 1 104 ? -4.336 -2.648 -10.945 1 90.12 104 GLY B C 1
ATOM 1671 O O . GLY B 1 104 ? -3.307 -2.139 -11.391 1 90.12 104 GLY B O 1
ATOM 1672 N N . ALA B 1 105 ? -4.383 -3.232 -9.891 1 93.25 105 ALA B N 1
ATOM 1673 C CA . ALA B 1 105 ? -3.18 -3.342 -9.062 1 93.25 105 ALA B CA 1
ATOM 1674 C C . ALA B 1 105 ? -2.174 -4.305 -9.688 1 93.25 105 ALA B C 1
ATOM 1676 O O . ALA B 1 105 ? -2.549 -5.188 -10.469 1 93.25 105 ALA B O 1
ATOM 1677 N N . THR B 1 106 ? -0.924 -4.016 -9.43 1 96.06 106 THR B N 1
ATOM 1678 C CA . THR B 1 106 ? 0.131 -4.996 -9.648 1 96.06 106 THR B CA 1
ATOM 1679 C C . THR B 1 106 ? 0.548 -5.648 -8.336 1 96.06 106 THR B C 1
ATOM 1681 O O . THR B 1 106 ? 0.725 -4.961 -7.324 1 96.06 106 THR B O 1
ATOM 1684 N N . VAL B 1 107 ? 0.604 -6.934 -8.359 1 97.94 107 VAL B N 1
ATOM 1685 C CA . VAL 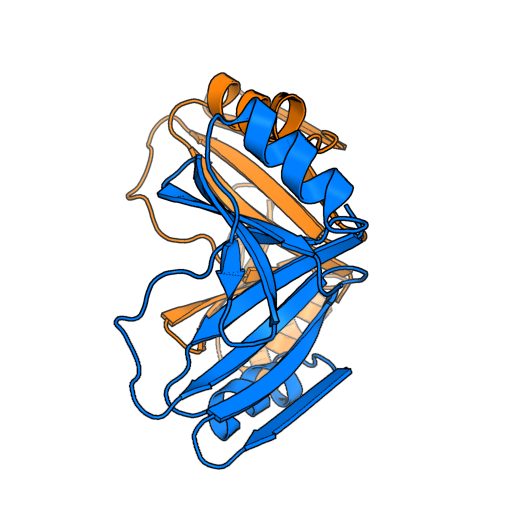B 1 107 ? 1.026 -7.668 -7.172 1 97.94 107 VAL B CA 1
ATOM 1686 C C . VAL B 1 107 ? 2.373 -8.336 -7.434 1 97.94 107 VAL B C 1
ATOM 1688 O O . VAL B 1 107 ? 2.57 -8.969 -8.469 1 97.94 107 VAL B O 1
ATOM 1691 N N . MET B 1 108 ? 3.258 -8.148 -6.504 1 98.5 108 MET B N 1
ATOM 1692 C CA . MET B 1 108 ? 4.566 -8.789 -6.598 1 98.5 108 MET B CA 1
ATOM 1693 C C . MET B 1 108 ? 4.777 -9.766 -5.445 1 98.5 108 MET B C 1
ATOM 1695 O O . MET B 1 108 ? 4.449 -9.461 -4.297 1 98.5 108 MET B O 1
ATOM 1699 N N . ILE B 1 109 ? 5.254 -10.938 -5.758 1 98.56 109 ILE B N 1
ATOM 1700 C CA . ILE B 1 109 ? 5.723 -11.906 -4.777 1 98.56 109 ILE B CA 1
ATOM 1701 C C . ILE B 1 109 ? 7.242 -12.047 -4.875 1 98.56 109 ILE B C 1
ATOM 1703 O O . ILE B 1 109 ? 7.781 -12.273 -5.965 1 98.56 109 ILE B O 1
ATOM 1707 N N . TRP B 1 110 ? 7.883 -11.891 -3.701 1 98.44 110 TRP B N 1
ATOM 1708 C CA . TRP B 1 110 ? 9.336 -11.797 -3.83 1 98.44 110 TRP B CA 1
ATOM 1709 C C . TRP B 1 110 ? 10.023 -12.25 -2.549 1 98.44 110 TRP B C 1
ATOM 1711 O O . TRP B 1 110 ? 9.367 -12.453 -1.521 1 98.44 110 TRP B O 1
ATOM 1721 N N . SER B 1 111 ? 11.375 -12.516 -2.688 1 98.12 111 SER B N 1
ATOM 1722 C CA . SER B 1 111 ? 12.242 -12.805 -1.554 1 98.12 111 SER B CA 1
ATOM 1723 C C . SER B 1 111 ? 13.625 -12.172 -1.742 1 98.12 111 SER B C 1
ATOM 1725 O O . SER B 1 111 ? 14.07 -11.969 -2.873 1 98.12 111 SER B O 1
ATOM 1727 N N . GLU B 1 112 ? 14.297 -11.578 -0.691 1 90.31 112 GLU B N 1
ATOM 1728 C CA . GLU B 1 112 ? 15.656 -11.055 -0.749 1 90.31 112 GLU B CA 1
ATOM 1729 C C . GLU B 1 112 ? 16.656 -12.156 -1.107 1 90.31 112 GLU B C 1
ATOM 1731 O O . GLU B 1 112 ? 17.562 -11.945 -1.91 1 90.31 112 GLU B O 1
ATOM 1736 N N . ARG B 1 113 ? 16.812 -13.258 -0.426 1 78.31 113 ARG B N 1
ATOM 1737 C CA . ARG B 1 113 ? 17.688 -14.406 -0.667 1 78.31 113 ARG B CA 1
ATOM 1738 C C . ARG B 1 113 ? 17 -15.703 -0.246 1 78.31 113 ARG B C 1
ATOM 1740 O O . ARG B 1 113 ? 16.141 -15.703 0.639 1 78.31 113 ARG B O 1
#

Foldseek 3Di:
DQAWEFEWEDADAVVVVCCCCVVVNWDWDDWDDDPFKIKTWTDPDVRYIYIYMYGPDRPPGDGTAGEDEDDDVVVQVVVCVVVVHDWDADPVGKIWDWDADPPRHIHIYIYND/DQAWEFEWEDADAVVVVCCCCVVVNWDWDDWDDDPFKIKTWTDPDVRYIYIYMYGPDRPPGDGTAGEDEDDDVVVQVVVCVVVVHDWDADPVGKIWDWDADPPRHIHIYIYND

InterPro domains:
  IPR004360 Glyoxalase/fosfomycin resistance/dioxygenase domain [PF00903] (8-76)
  IPR029068 Glyoxalase/Bleomycin resistance protein/Dihydroxybiphenyl dioxygenase [G3DSA:3.10.180.10] (6-113)
  IPR029068 Glyoxalase/Bleomycin resistance protein/Dihydroxybiphenyl dioxygenase [SSF54593] (6-112)

Secondary structure (DSSP, 8-state):
---EEEEEE-S-HHHHHHIIIIII-PEEEEEEEETTEEEEEEEEETTEEEEEEEESS----PPPPEEEE-SSHHHHHHHHHHHT---EE-TTS-EEEEEE-GGG-EEEEEE--/---EEEEEE-S-HHHHHHIIIIII-PEEEEEEEETTEEEEEEEEETTEEEEEEEESS----PPPPEEEE-SSHHHHHHHHHHHT---EE-TTS-EEEEEE-GGG-EEEEEE--

Sequence (226 aa):
MKTLWLPYVVTDLATARSFYTDHIGLSEVDGWEHPHERGSVLRAAEGAVIELVEGIQPGPARPPPLAFEVDGESAVNTFAGRFGVAPHRYPRGHYGFEVPGPAGATVMIWSERMKTLWLPYVVTDLATARSFYTDHIGLSEVDGWEHPHERGSVLRAAEGAVIELVEGIQPGPARPPPLAFEVDGESAVNTFAGRFGVAPHRYPRGHYGFEVPGPAGATVMIWSER

Radius of gyration: 17.58 Å; Cα contacts (8 Å, |Δi|>4): 532; chains: 2; bounding box: 54×46×34 Å

pLDDT: mean 93.4, std 9.29, range [53.25, 98.56]

Solvent-accessible surface area (backbone atoms only — not comparable to full-atom values): 12009 Å² total; per-residue (Å²): 110,62,35,31,39,38,50,38,65,35,94,48,52,71,62,43,49,43,47,41,35,71,72,70,59,38,49,76,76,50,70,51,78,53,97,64,35,34,39,40,29,29,45,58,23,54,38,28,34,39,31,41,34,26,50,79,74,74,66,81,85,61,83,49,39,53,27,38,29,40,85,24,59,68,49,37,49,53,52,24,59,75,70,70,52,80,64,47,72,45,96,88,52,35,36,26,44,72,46,85,42,61,71,78,36,40,34,27,43,27,17,73,104,110,61,34,31,38,36,51,37,64,33,95,48,53,70,62,43,50,45,46,42,35,71,72,70,59,38,50,75,77,49,67,52,78,50,98,63,35,34,37,41,30,28,45,60,24,55,37,27,34,39,30,42,34,25,50,78,74,74,66,82,84,60,83,49,38,52,28,38,28,41,85,22,59,69,49,34,51,53,52,24,59,75,71,70,53,81,64,47,72,46,96,88,53,35,36,26,45,74,46,86,41,60,71,77,35,39,34,26,43,27,16,72,100

Nearest PDB structures (foldseek):
  2rk0-assembly1_A  TM=4.512E-01  e=3.129E-04  Parafrankia sp. EAN1pec
  2rk0-assembly1_B  TM=3.951E-01  e=9.487E-05  Parafrankia sp. EAN1pec
  5umw-assembly2_B  TM=4.370E-01  e=1.032E-03  Streptomyces sp. CB03234
  6cky-assembly1_B  TM=4.347E-01  e=3.836E-03  Streptomyces uncialis
  3oaj-assembly1_A  TM=4.049E-01  e=3.207E-03  Bacillus subtilis subsp. subtilis str. 168